Protein AF-A0A925CMM1-F1 (afdb_monomer_lite)

Sequence (215 aa):
MYRFVDHDDIRVCCLVRKIRRSYDHLTYVAVTLYKPVCHGCKHAESRFMENQDPIPDVFSGTWERDYKDHGVSSSRIRFLKQLVESGEWRGPQCYWCGTFLALTGGDPFYVDKGSLSEYIKTKVLKGRKPRPWMKKIIFNVYRGKCAACKVQLTERTATYDHIVPWQGVRETSLDNLQPLCRDCNQRKANKFPNEVEHAPLVFPLLPYSENLFVR

pLDDT: mean 84.7, std 12.85, range [32.66, 98.19]

Foldseek 3Di:
DFDQQDPVLLLVLLLLLVVCVVDALLEQEFAKAWAKAAPCRVCVPVPDDDPDDDDFQADLVCNLVSVVVLVDDPVRSVVVVVCLVVVVDQFFAHLPPRHHAHSHPGDGIHIDMDGSQVSSVPDWDLDQDDDPSLLVSQCVSLVQAARHPRDHHDSVQWDKAFSQHCVVVSTDGSSRIHTHGPVVCVVCPNDRGHYDYDRYQHPPSDDSVPSNDPD

Structure (mmCIF, N/CA/C/O backbone):
data_AF-A0A925CMM1-F1
#
_entry.id   AF-A0A925CMM1-F1
#
loop_
_atom_site.group_PDB
_atom_site.id
_atom_site.type_symbol
_atom_site.label_atom_id
_atom_site.label_alt_id
_atom_site.label_comp_id
_atom_site.label_asym_id
_atom_site.label_entity_id
_atom_site.label_seq_id
_atom_site.pdbx_PDB_ins_code
_atom_site.Cartn_x
_atom_site.Cartn_y
_atom_site.Cartn_z
_atom_site.occupancy
_atom_site.B_iso_or_equiv
_atom_site.auth_seq_id
_atom_site.auth_comp_id
_atom_site.auth_asym_id
_atom_site.auth_atom_id
_atom_site.pdbx_PDB_model_num
ATOM 1 N N . MET A 1 1 ? 18.977 2.185 15.172 1.00 32.66 1 MET A N 1
ATOM 2 C CA . MET A 1 1 ? 18.511 3.534 14.798 1.00 32.66 1 MET A CA 1
ATOM 3 C C . MET A 1 1 ? 17.092 3.408 14.250 1.00 32.66 1 MET A C 1
ATOM 5 O O . MET A 1 1 ? 16.885 2.574 13.378 1.00 32.66 1 MET A O 1
ATOM 9 N N . TYR A 1 2 ? 16.102 4.093 14.829 1.00 43.41 2 TYR A N 1
ATOM 10 C CA . TYR A 1 2 ? 14.732 4.120 14.293 1.00 43.41 2 TYR A CA 1
ATOM 11 C C . TYR A 1 2 ? 14.680 5.196 13.202 1.00 43.41 2 TYR A C 1
ATOM 13 O O . TYR A 1 2 ? 15.071 6.327 13.479 1.00 43.41 2 TYR A O 1
ATOM 21 N N 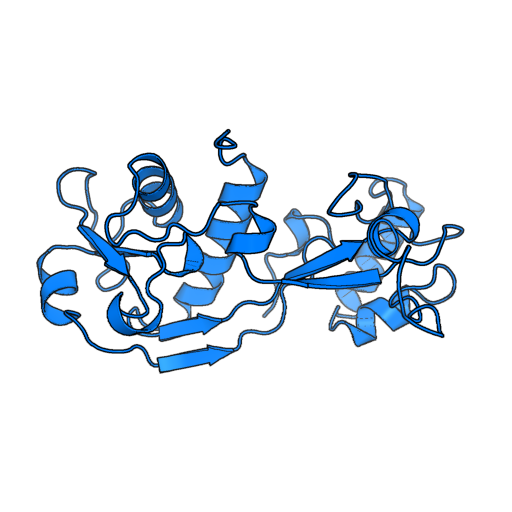. ARG A 1 3 ? 14.244 4.867 11.980 1.00 51.81 3 ARG A N 1
ATOM 22 C CA . ARG A 1 3 ? 13.963 5.883 10.955 1.00 51.81 3 ARG A CA 1
ATOM 23 C C . ARG A 1 3 ? 12.628 6.545 11.301 1.00 51.81 3 ARG A C 1
ATOM 25 O O . ARG A 1 3 ? 11.674 5.850 11.655 1.00 51.81 3 ARG A O 1
ATOM 32 N N . PHE A 1 4 ? 12.570 7.872 11.246 1.00 55.75 4 PHE A N 1
ATOM 33 C CA . PHE A 1 4 ? 11.293 8.577 11.277 1.00 55.75 4 PHE A CA 1
ATOM 34 C C . PHE A 1 4 ? 10.534 8.256 9.991 1.00 55.75 4 PHE A C 1
ATOM 36 O O . PHE A 1 4 ? 11.093 8.392 8.908 1.00 55.75 4 PHE A O 1
ATOM 43 N N . VAL A 1 5 ? 9.285 7.817 10.140 1.00 61.91 5 VAL A N 1
ATOM 44 C CA . VAL A 1 5 ? 8.352 7.609 9.028 1.00 61.91 5 VAL A CA 1
ATOM 45 C C . VAL A 1 5 ? 8.215 8.927 8.279 1.00 61.91 5 VAL A C 1
ATOM 47 O O . VAL A 1 5 ? 7.845 9.937 8.885 1.00 61.91 5 VAL A O 1
ATOM 50 N N . ASP A 1 6 ? 8.574 8.922 7.001 1.00 67.88 6 ASP A N 1
ATOM 51 C CA . ASP A 1 6 ? 8.556 10.120 6.171 1.00 67.88 6 ASP A CA 1
ATOM 52 C C . ASP A 1 6 ? 7.192 10.333 5.493 1.00 67.88 6 ASP A C 1
ATOM 54 O O . ASP A 1 6 ? 6.179 9.699 5.810 1.00 67.88 6 ASP A O 1
ATOM 58 N N . HIS A 1 7 ? 7.131 11.314 4.598 1.00 68.56 7 HIS A N 1
ATOM 59 C CA . HIS A 1 7 ? 5.893 11.666 3.923 1.00 68.56 7 HIS A CA 1
ATOM 60 C C . HIS A 1 7 ? 5.383 10.555 2.992 1.00 68.56 7 HIS A C 1
ATOM 62 O O . HIS A 1 7 ? 4.168 10.362 2.893 1.00 68.56 7 HIS A O 1
ATOM 68 N N . ASP A 1 8 ? 6.279 9.809 2.343 1.00 67.62 8 ASP A N 1
ATOM 69 C CA . ASP A 1 8 ? 5.914 8.724 1.433 1.00 67.62 8 ASP A CA 1
ATOM 70 C C . ASP A 1 8 ? 5.448 7.490 2.209 1.00 67.62 8 ASP A C 1
ATOM 72 O O . ASP A 1 8 ? 4.464 6.852 1.835 1.00 67.62 8 ASP A O 1
ATOM 76 N N . ASP A 1 9 ? 6.028 7.238 3.376 1.00 73.56 9 ASP A N 1
ATOM 77 C CA . ASP A 1 9 ? 5.580 6.193 4.293 1.00 73.56 9 ASP A CA 1
ATOM 78 C C . ASP A 1 9 ? 4.119 6.388 4.767 1.00 73.56 9 ASP A C 1
ATOM 80 O O . ASP A 1 9 ? 3.303 5.454 4.761 1.00 73.56 9 ASP A O 1
ATOM 84 N N . ILE A 1 10 ? 3.743 7.619 5.149 1.00 76.75 10 ILE A N 1
ATOM 85 C CA . ILE A 1 10 ? 2.359 7.971 5.544 1.00 76.75 10 ILE A CA 1
ATOM 86 C C . ILE A 1 10 ? 1.395 7.755 4.378 1.00 76.75 10 ILE A C 1
ATOM 88 O O . ILE A 1 10 ? 0.265 7.282 4.543 1.00 76.75 10 ILE A O 1
ATOM 92 N N . ARG A 1 11 ? 1.854 8.121 3.190 1.00 77.25 11 ARG A N 1
ATOM 93 C CA . ARG A 1 11 ? 1.162 8.011 1.917 1.00 77.25 11 ARG A CA 1
ATOM 94 C C . ARG A 1 11 ? 0.843 6.548 1.575 1.00 77.25 11 ARG A C 1
ATOM 96 O O . ARG A 1 11 ? -0.329 6.225 1.360 1.00 77.25 11 ARG A O 1
ATOM 103 N N . VAL A 1 12 ? 1.808 5.629 1.670 1.00 75.38 12 VAL A N 1
ATOM 104 C CA . VAL A 1 12 ? 1.528 4.192 1.472 1.00 75.38 12 VAL A CA 1
ATOM 105 C C . VAL A 1 12 ? 0.576 3.649 2.546 1.00 75.38 12 VAL A C 1
ATOM 107 O O . VAL A 1 12 ? -0.367 2.921 2.225 1.00 75.38 12 VAL A O 1
ATOM 110 N N . CYS A 1 13 ? 0.715 4.069 3.808 1.00 80.88 13 CYS A N 1
ATOM 111 C CA . CYS A 1 13 ? -0.255 3.702 4.849 1.00 80.88 13 CYS A CA 1
ATOM 112 C C . CYS A 1 13 ? -1.684 4.174 4.509 1.00 80.88 13 CYS A C 1
ATOM 114 O O . CYS A 1 13 ? -2.658 3.450 4.736 1.00 80.88 13 CYS A O 1
ATOM 116 N N . CYS A 1 14 ? -1.829 5.375 3.938 1.00 83.94 14 CYS A N 1
ATOM 117 C CA . CYS A 1 14 ? -3.113 5.891 3.460 1.00 83.94 14 CYS A CA 1
ATOM 118 C C . CYS A 1 14 ? -3.688 5.057 2.306 1.00 83.94 14 CYS A C 1
ATOM 120 O O . CYS A 1 14 ? -4.903 4.852 2.256 1.00 83.94 14 CYS A O 1
ATOM 122 N N . LEU A 1 15 ? -2.841 4.559 1.404 1.00 80.50 15 LEU A N 1
ATOM 123 C CA . LEU A 1 15 ? -3.255 3.699 0.297 1.00 80.50 15 LEU A CA 1
ATOM 124 C C . LEU A 1 15 ? -3.794 2.355 0.804 1.00 80.50 15 LEU A C 1
ATOM 126 O O . LEU A 1 15 ? -4.920 1.982 0.473 1.00 80.50 15 LEU A O 1
ATOM 130 N N . VAL A 1 16 ? -3.069 1.691 1.707 1.00 80.62 16 VAL A N 1
ATOM 131 C CA . VAL A 1 16 ? -3.528 0.439 2.341 1.00 80.62 16 VAL A CA 1
ATOM 132 C C . VAL A 1 16 ? -4.824 0.658 3.124 1.00 80.62 16 VAL A C 1
ATOM 134 O O . VAL A 1 16 ? -5.760 -0.139 3.048 1.00 80.62 16 VAL A O 1
ATOM 137 N N . ARG A 1 17 ? -4.950 1.794 3.817 1.00 83.69 17 ARG A N 1
ATOM 138 C CA . ARG A 1 17 ? -6.203 2.202 4.465 1.00 83.69 17 ARG A CA 1
ATOM 139 C C . ARG A 1 17 ? -7.349 2.360 3.466 1.00 83.69 17 ARG A C 1
ATOM 141 O O . ARG A 1 17 ? -8.470 2.000 3.815 1.00 83.69 17 ARG A O 1
ATOM 148 N N . LYS A 1 18 ? -7.108 2.931 2.281 1.00 86.12 18 LYS A N 1
ATOM 149 C CA . LYS A 1 18 ? -8.124 3.111 1.231 1.00 86.12 18 LYS A CA 1
ATOM 150 C C . LYS A 1 18 ? -8.612 1.758 0.720 1.00 86.12 18 LYS A C 1
ATOM 152 O O . LYS A 1 18 ? -9.821 1.560 0.706 1.00 86.12 18 LYS A O 1
ATOM 157 N N . ILE A 1 19 ? -7.696 0.835 0.421 1.00 85.38 19 ILE A N 1
ATOM 158 C CA . ILE A 1 19 ? -8.010 -0.550 0.033 1.00 85.38 19 ILE A CA 1
ATOM 159 C C . ILE A 1 19 ? -8.916 -1.208 1.080 1.00 85.38 19 ILE A C 1
ATOM 161 O O . ILE A 1 19 ? -9.989 -1.719 0.772 1.00 85.38 19 ILE A O 1
ATOM 165 N N . ARG A 1 20 ? -8.539 -1.104 2.356 1.00 85.50 20 ARG A N 1
ATOM 166 C CA . ARG A 1 20 ? -9.292 -1.703 3.467 1.00 85.50 20 ARG A CA 1
ATOM 167 C C . ARG A 1 20 ? -10.677 -1.115 3.696 1.00 85.50 20 ARG A C 1
ATOM 169 O O . ARG A 1 20 ? -11.466 -1.731 4.395 1.00 85.50 20 ARG A O 1
ATOM 176 N N . ARG A 1 21 ? -11.001 0.073 3.170 1.00 85.56 21 ARG A N 1
ATOM 177 C CA . ARG A 1 21 ? -12.352 0.647 3.337 1.00 85.56 21 ARG A CA 1
ATOM 178 C C . ARG A 1 21 ? -13.426 -0.155 2.615 1.00 85.56 21 ARG A C 1
ATOM 180 O O . ARG A 1 21 ? -14.580 -0.036 3.008 1.00 85.56 21 ARG A O 1
ATOM 187 N N . SER A 1 22 ? -13.042 -0.931 1.606 1.00 87.12 22 SER A N 1
ATOM 188 C CA . SER A 1 22 ? -13.936 -1.837 0.887 1.00 87.12 22 SER A CA 1
ATOM 189 C C . SER A 1 22 ? -14.254 -3.112 1.676 1.00 87.12 22 SER A C 1
ATOM 191 O O . SER A 1 22 ? -15.121 -3.870 1.263 1.00 87.12 22 SER A O 1
ATOM 193 N N . TYR A 1 23 ? -13.576 -3.334 2.807 1.00 89.69 23 TYR A N 1
ATOM 194 C CA . TYR A 1 23 ? -13.717 -4.513 3.654 1.00 89.69 23 TYR A CA 1
ATOM 195 C C . TYR A 1 23 ? -14.139 -4.128 5.075 1.00 89.69 23 TYR A C 1
ATOM 197 O O . TYR A 1 23 ? -14.056 -2.965 5.496 1.00 89.69 23 TYR A O 1
ATOM 205 N N . ASP A 1 24 ? -14.598 -5.116 5.840 1.00 89.50 24 ASP A N 1
ATOM 206 C CA . ASP A 1 24 ? -14.879 -4.917 7.255 1.00 89.50 24 ASP A CA 1
ATOM 207 C C . ASP A 1 24 ? -13.587 -4.829 8.101 1.00 89.50 24 ASP A C 1
ATOM 209 O O . ASP A 1 24 ? -12.469 -5.090 7.660 1.00 89.50 24 ASP A O 1
ATOM 213 N N . HIS A 1 25 ? -13.737 -4.416 9.359 1.00 87.50 25 HIS A N 1
ATOM 214 C CA . HIS A 1 25 ? -12.632 -4.258 10.316 1.00 87.50 25 HIS A CA 1
ATOM 215 C C . HIS A 1 25 ? -12.048 -5.582 10.853 1.00 87.50 25 HIS A C 1
ATOM 217 O O . HIS A 1 25 ? -11.051 -5.558 11.581 1.00 87.50 25 HIS A O 1
ATOM 223 N N . LEU A 1 26 ? -12.687 -6.711 10.539 1.00 90.88 26 LEU A N 1
ATOM 224 C CA . LEU A 1 26 ? -12.246 -8.076 10.824 1.00 90.88 26 LEU A CA 1
ATOM 225 C C . LEU A 1 26 ? -11.744 -8.760 9.546 1.00 90.88 26 LEU A C 1
ATOM 227 O O . LEU A 1 26 ? -11.738 -9.982 9.460 1.00 90.88 26 LEU A O 1
ATOM 231 N N . THR A 1 27 ? -11.296 -7.978 8.567 1.00 90.25 27 THR A N 1
ATOM 232 C CA . THR A 1 27 ? -10.652 -8.484 7.364 1.00 90.25 27 THR A CA 1
ATOM 233 C C . THR A 1 27 ? -9.204 -8.013 7.338 1.00 90.25 27 THR A C 1
ATOM 235 O O . THR A 1 27 ? -8.918 -6.810 7.366 1.00 90.25 27 THR A O 1
ATOM 238 N N . TYR A 1 28 ? -8.274 -8.962 7.296 1.00 89.38 28 TYR A N 1
ATOM 239 C CA . TYR A 1 28 ? -6.880 -8.686 7.003 1.00 89.38 28 TYR A CA 1
ATOM 240 C C . TYR A 1 28 ? -6.698 -8.721 5.491 1.00 89.38 28 TYR A C 1
ATOM 242 O O . TYR A 1 28 ? -6.907 -9.743 4.846 1.00 89.38 28 TYR A O 1
ATOM 250 N N . VAL A 1 29 ? -6.340 -7.570 4.928 1.00 88.75 29 VAL A N 1
ATOM 251 C CA . VAL A 1 29 ? -6.031 -7.466 3.505 1.00 88.75 29 VAL A CA 1
ATOM 252 C C . VAL A 1 29 ? -4.523 -7.553 3.340 1.00 88.75 29 VAL A C 1
ATOM 254 O O . VAL A 1 29 ? -3.817 -6.611 3.730 1.00 88.75 29 VAL A O 1
ATOM 257 N N . ALA A 1 30 ? -4.055 -8.671 2.789 1.00 86.06 30 ALA A N 1
ATOM 258 C CA . ALA A 1 30 ? -2.667 -8.879 2.411 1.00 86.06 30 ALA A CA 1
ATOM 259 C C . ALA A 1 30 ? -2.369 -8.053 1.153 1.00 86.06 30 ALA A C 1
ATOM 261 O O . ALA A 1 30 ? -3.044 -8.181 0.131 1.00 86.06 30 ALA A O 1
ATOM 262 N N . VAL A 1 31 ? -1.389 -7.151 1.245 1.00 84.56 31 VAL A N 1
ATOM 263 C CA . VAL A 1 31 ? -1.007 -6.254 0.149 1.00 84.56 31 VAL A CA 1
ATOM 264 C C . VAL A 1 31 ? 0.465 -6.466 -0.169 1.00 84.56 31 VAL A C 1
ATOM 266 O O . VAL A 1 31 ? 1.329 -6.189 0.665 1.00 84.56 31 VAL A O 1
ATOM 269 N N . THR A 1 32 ? 0.741 -6.913 -1.389 1.00 85.75 32 THR A N 1
ATOM 270 C CA . THR A 1 32 ? 2.098 -7.032 -1.929 1.00 85.75 32 THR A CA 1
ATOM 271 C C . THR A 1 32 ? 2.497 -5.744 -2.646 1.00 85.75 32 THR A C 1
ATOM 273 O O . THR A 1 32 ? 1.698 -5.167 -3.380 1.00 85.75 32 THR A O 1
ATOM 276 N N . LEU A 1 33 ? 3.735 -5.298 -2.449 1.00 85.06 33 LEU A N 1
ATOM 277 C CA . LEU A 1 33 ? 4.354 -4.166 -3.140 1.00 85.06 33 LEU A CA 1
ATOM 278 C C . LEU A 1 33 ? 5.428 -4.659 -4.108 1.00 85.06 33 LEU A C 1
ATOM 280 O O . LEU A 1 33 ? 6.179 -5.581 -3.781 1.00 85.06 33 LEU A O 1
ATOM 284 N N . TYR A 1 34 ? 5.506 -4.027 -5.277 1.00 88.50 34 TYR A N 1
ATOM 285 C CA . TYR A 1 34 ? 6.506 -4.306 -6.308 1.00 88.50 34 TYR A CA 1
ATOM 286 C C . TYR A 1 34 ? 7.650 -3.301 -6.215 1.00 88.50 34 TYR A C 1
ATOM 288 O O . TYR A 1 34 ? 7.506 -2.151 -6.618 1.00 88.50 34 TYR A O 1
ATOM 296 N N . LYS A 1 35 ? 8.781 -3.748 -5.664 1.00 88.69 35 LYS A N 1
ATOM 297 C CA . LYS A 1 35 ? 9.994 -2.975 -5.383 1.00 88.69 35 LYS A CA 1
ATOM 298 C C . LYS A 1 35 ? 10.960 -3.067 -6.579 1.00 88.69 35 LYS A C 1
ATOM 300 O O . LYS A 1 35 ? 11.553 -4.123 -6.777 1.00 88.69 35 LYS A O 1
ATOM 305 N N . PRO A 1 36 ? 11.171 -1.988 -7.345 1.00 91.81 36 PRO A N 1
ATOM 306 C CA . PRO A 1 36 ? 12.206 -1.938 -8.365 1.00 91.81 36 PRO A CA 1
ATOM 307 C C . PRO A 1 36 ? 13.593 -2.040 -7.726 1.00 91.81 36 PRO A C 1
ATOM 309 O O . PRO A 1 36 ? 13.891 -1.328 -6.766 1.00 91.81 36 PRO A O 1
ATOM 312 N N . VAL A 1 37 ? 14.459 -2.891 -8.263 1.00 91.94 37 VAL A N 1
ATOM 313 C CA . VAL A 1 37 ? 15.816 -3.125 -7.763 1.00 91.94 37 VAL A CA 1
ATOM 314 C C . VAL A 1 37 ? 16.791 -3.129 -8.936 1.00 91.94 37 VAL A C 1
ATOM 316 O O . VAL A 1 37 ? 16.619 -3.875 -9.894 1.00 91.94 37 VAL A O 1
ATOM 319 N N . CYS A 1 38 ? 17.827 -2.288 -8.872 1.00 93.12 38 CYS A N 1
ATOM 320 C CA . CYS A 1 38 ? 18.871 -2.273 -9.896 1.00 93.12 38 CYS A CA 1
ATOM 321 C C . CYS A 1 38 ? 19.703 -3.558 -9.859 1.00 93.12 38 CYS A C 1
ATOM 323 O O . CYS A 1 38 ? 19.815 -4.210 -8.818 1.00 93.12 38 CYS A O 1
ATOM 325 N N . HIS A 1 39 ? 20.372 -3.854 -10.972 1.00 90.94 39 HIS A N 1
ATOM 326 C CA . HIS A 1 39 ? 21.285 -4.986 -11.078 1.00 90.94 39 HIS A CA 1
ATOM 327 C C . HIS A 1 39 ? 22.310 -5.044 -9.938 1.00 90.94 39 HIS A C 1
ATOM 329 O O . HIS A 1 39 ? 22.425 -6.060 -9.258 1.00 90.94 39 HIS A O 1
ATOM 335 N N . GLY A 1 40 ? 22.997 -3.933 -9.658 1.00 90.19 40 GLY A N 1
ATOM 336 C CA . GLY A 1 40 ? 24.006 -3.887 -8.597 1.00 90.19 40 GLY A CA 1
ATOM 337 C C . GLY A 1 40 ? 23.458 -4.217 -7.204 1.00 90.19 40 GLY A C 1
ATOM 338 O O . GLY A 1 40 ? 24.116 -4.919 -6.446 1.00 90.19 40 GLY A O 1
ATOM 339 N N . CYS A 1 41 ? 22.250 -3.757 -6.861 1.00 90.38 41 CYS A N 1
ATOM 340 C CA . CYS A 1 41 ? 21.641 -4.052 -5.561 1.00 90.38 41 CYS A CA 1
ATOM 341 C C . CYS A 1 41 ? 21.069 -5.464 -5.480 1.00 90.38 41 CYS A C 1
ATOM 343 O O . CYS A 1 41 ? 21.144 -6.063 -4.412 1.00 90.38 41 CYS A O 1
ATOM 345 N N . LYS A 1 42 ? 20.523 -5.998 -6.579 1.00 88.62 42 LYS A N 1
ATOM 346 C CA . LYS A 1 42 ? 20.040 -7.385 -6.630 1.00 88.62 42 LYS A CA 1
ATOM 347 C C . LYS A 1 42 ? 21.168 -8.372 -6.322 1.00 88.62 42 LYS A C 1
ATOM 349 O O . LYS A 1 42 ? 20.944 -9.373 -5.653 1.00 88.62 42 LYS A O 1
ATOM 354 N N . HIS A 1 43 ? 22.376 -8.026 -6.763 1.00 83.94 43 HIS A N 1
ATOM 355 C CA . HIS A 1 43 ? 23.570 -8.864 -6.704 1.00 83.94 43 HIS A CA 1
ATOM 356 C C . HIS A 1 43 ? 24.593 -8.455 -5.639 1.00 83.94 43 HIS A C 1
ATOM 358 O O . HIS A 1 43 ? 25.707 -8.970 -5.595 1.00 83.94 43 HIS A O 1
ATOM 364 N N . ALA A 1 44 ? 24.246 -7.525 -4.748 1.00 78.25 44 ALA A N 1
ATOM 365 C CA . ALA A 1 44 ? 25.172 -7.075 -3.709 1.00 78.25 44 ALA A CA 1
ATOM 366 C C . ALA A 1 44 ? 25.530 -8.192 -2.702 1.00 78.25 44 ALA A C 1
ATOM 368 O O . ALA A 1 44 ? 26.599 -8.143 -2.092 1.00 78.25 44 ALA A O 1
ATOM 369 N N . GLU A 1 45 ? 24.663 -9.203 -2.549 1.00 55.97 45 GLU A N 1
ATOM 370 C CA . GLU A 1 45 ? 24.849 -10.346 -1.639 1.00 55.97 45 GLU A CA 1
ATOM 371 C C . GLU A 1 45 ? 25.279 -11.646 -2.354 1.00 55.97 45 GLU A C 1
ATOM 373 O O . GLU A 1 45 ? 25.747 -12.574 -1.696 1.00 55.97 45 GLU A O 1
ATOM 378 N N . SER A 1 46 ? 25.223 -11.715 -3.693 1.00 54.22 46 SER A N 1
ATOM 379 C CA . SER A 1 46 ? 25.453 -12.938 -4.489 1.00 54.22 46 SER A CA 1
ATOM 380 C C . SER A 1 46 ? 26.931 -13.317 -4.684 1.00 54.22 46 SER A C 1
ATOM 382 O O . SER A 1 46 ? 27.289 -14.034 -5.615 1.00 54.22 46 SER A O 1
ATOM 384 N N . ARG A 1 47 ? 27.821 -12.945 -3.751 1.00 50.06 47 ARG A N 1
ATOM 385 C CA . ARG A 1 47 ? 29.201 -13.477 -3.735 1.00 50.06 47 ARG A CA 1
ATOM 386 C C . ARG A 1 47 ? 29.274 -14.983 -3.465 1.00 50.06 47 ARG A C 1
ATOM 388 O O . ARG A 1 47 ? 30.351 -15.556 -3.604 1.00 50.06 47 ARG A O 1
ATOM 395 N N . PHE A 1 48 ? 28.172 -15.628 -3.085 1.00 51.53 48 PHE A N 1
ATOM 396 C CA . PHE A 1 48 ? 28.161 -17.046 -2.758 1.00 51.53 48 PHE A CA 1
ATOM 397 C C . PHE A 1 48 ? 26.871 -17.716 -3.250 1.00 51.53 48 PHE A C 1
ATOM 399 O O . PHE A 1 48 ? 25.809 -17.505 -2.681 1.00 51.53 48 PHE A O 1
ATOM 406 N N . MET A 1 49 ? 27.026 -18.594 -4.247 1.00 52.91 49 MET A N 1
ATOM 407 C CA . MET A 1 49 ? 26.131 -19.714 -4.574 1.00 52.91 49 MET A CA 1
ATOM 408 C C . MET A 1 49 ? 24.821 -19.409 -5.319 1.00 52.91 49 MET A C 1
ATOM 410 O O . MET A 1 49 ? 23.754 -19.557 -4.748 1.00 52.91 49 MET A O 1
ATOM 414 N N . GLU A 1 50 ? 24.882 -19.146 -6.627 1.00 55.53 50 GLU A N 1
ATOM 415 C CA . GLU A 1 50 ? 23.845 -19.586 -7.578 1.00 55.53 50 GLU A CA 1
ATOM 416 C C . GLU A 1 50 ? 24.452 -19.622 -8.996 1.00 55.53 50 GLU A C 1
ATOM 418 O O . GLU A 1 50 ? 25.142 -18.696 -9.407 1.00 55.53 50 GLU A O 1
ATOM 423 N N . ASN A 1 51 ? 24.283 -20.729 -9.728 1.00 59.50 51 ASN A N 1
ATOM 424 C CA . ASN A 1 51 ? 24.975 -20.982 -11.008 1.00 59.50 51 ASN A CA 1
ATOM 425 C C . ASN A 1 51 ? 24.364 -20.238 -12.216 1.00 59.50 51 ASN A C 1
ATOM 427 O O . ASN A 1 51 ? 24.789 -20.479 -13.347 1.00 59.50 51 ASN A O 1
ATOM 431 N N . GLN A 1 52 ? 23.358 -19.382 -12.009 1.00 64.62 52 GLN A N 1
ATOM 432 C CA . GLN A 1 52 ? 22.712 -18.588 -13.057 1.00 64.62 52 GLN A CA 1
ATOM 433 C C . GLN A 1 52 ? 22.240 -17.255 -12.480 1.00 64.62 52 GLN A C 1
ATOM 435 O O . GLN A 1 52 ? 21.573 -17.233 -11.446 1.00 64.62 52 GLN A O 1
ATOM 440 N N . ASP A 1 53 ? 22.554 -16.159 -13.169 1.00 68.75 53 ASP A N 1
ATOM 441 C CA . ASP A 1 53 ? 22.001 -14.854 -12.828 1.00 68.75 53 ASP A CA 1
ATOM 442 C C . ASP A 1 53 ? 20.479 -14.865 -13.066 1.00 68.75 53 ASP A C 1
ATOM 444 O O . ASP A 1 53 ? 20.033 -15.318 -14.128 1.00 68.75 53 ASP A O 1
ATOM 448 N N . PRO A 1 54 ? 19.658 -14.378 -12.114 1.00 81.44 54 PRO A N 1
ATOM 449 C CA . PRO A 1 54 ? 18.231 -14.232 -12.336 1.00 81.44 54 PRO A CA 1
ATOM 450 C C . PRO A 1 54 ? 17.985 -13.330 -13.547 1.00 81.44 54 PRO A C 1
ATOM 452 O O . PRO A 1 54 ? 18.665 -12.325 -13.751 1.00 81.44 54 PRO A O 1
ATOM 455 N N . ILE A 1 55 ? 16.984 -13.685 -14.348 1.00 87.56 55 ILE A N 1
ATOM 456 C CA . ILE A 1 55 ? 16.570 -12.878 -15.494 1.00 87.56 55 ILE A CA 1
ATOM 457 C C . ILE A 1 55 ? 15.892 -11.606 -14.957 1.00 87.56 55 ILE A C 1
ATOM 459 O O . ILE A 1 55 ? 15.020 -11.722 -14.092 1.00 87.56 55 ILE A O 1
ATOM 463 N N . PRO A 1 56 ? 16.269 -10.405 -15.431 1.00 92.25 56 PRO A N 1
ATOM 464 C CA . PRO A 1 56 ? 15.574 -9.177 -15.069 1.00 92.25 56 PRO A CA 1
ATOM 465 C C . PRO A 1 56 ? 14.086 -9.218 -15.420 1.00 92.25 56 PRO A C 1
ATOM 467 O O . PRO A 1 56 ? 13.688 -9.795 -16.428 1.00 92.25 56 PRO A O 1
ATOM 470 N N . ASP A 1 57 ? 13.273 -8.557 -14.604 1.00 92.94 57 ASP A N 1
ATOM 471 C CA . ASP A 1 57 ? 11.824 -8.499 -14.796 1.00 92.94 57 ASP A CA 1
ATOM 472 C C . ASP A 1 57 ? 11.412 -7.429 -15.817 1.00 92.94 57 ASP A C 1
ATOM 474 O O . ASP A 1 57 ? 10.385 -7.563 -16.475 1.00 92.94 57 ASP A O 1
ATOM 478 N N . VAL A 1 58 ? 12.201 -6.356 -15.947 1.00 93.88 58 VAL A N 1
ATOM 479 C CA . VAL A 1 58 ? 11.914 -5.241 -16.858 1.00 93.88 58 VAL A CA 1
ATOM 480 C C . VAL A 1 58 ? 13.135 -4.923 -17.708 1.00 93.88 58 VAL A C 1
ATOM 482 O O . VAL A 1 58 ? 14.205 -4.597 -17.186 1.00 93.88 58 VAL A O 1
ATOM 485 N N . PHE A 1 59 ? 12.947 -4.937 -19.027 1.00 94.00 59 PHE A N 1
ATOM 486 C CA . PHE A 1 59 ? 13.958 -4.566 -20.010 1.00 94.00 59 PHE A CA 1
ATOM 487 C C . PHE A 1 59 ? 13.596 -3.251 -20.686 1.00 94.00 59 PHE A C 1
ATOM 489 O O . PHE A 1 59 ? 12.454 -3.016 -21.073 1.00 94.00 59 PHE A O 1
ATOM 496 N N . SER A 1 60 ? 14.589 -2.396 -20.920 1.00 88.06 60 SER A N 1
ATOM 497 C CA . SER A 1 60 ? 14.340 -1.068 -21.489 1.00 88.06 60 SER A CA 1
ATOM 498 C C . SER A 1 60 ? 13.755 -1.088 -22.912 1.00 88.06 60 SER A C 1
ATOM 500 O O . SER A 1 60 ? 13.061 -0.159 -23.318 1.00 88.06 60 SER A O 1
ATOM 502 N N . GLY A 1 61 ? 13.981 -2.163 -23.674 1.00 88.06 61 GLY A N 1
ATOM 503 C CA . GLY A 1 61 ? 13.385 -2.356 -25.002 1.00 88.06 61 GLY A CA 1
ATOM 504 C C . GLY A 1 61 ? 11.940 -2.869 -24.989 1.00 88.06 61 GLY A C 1
ATOM 505 O O . GLY A 1 61 ? 11.245 -2.740 -25.996 1.00 88.06 61 GLY A O 1
ATOM 506 N N . THR A 1 62 ? 11.473 -3.447 -23.878 1.00 93.75 62 THR A N 1
ATOM 507 C CA . THR A 1 62 ? 10.155 -4.102 -23.773 1.00 93.75 62 THR A CA 1
ATOM 508 C C . THR A 1 62 ? 9.351 -3.669 -22.552 1.00 93.75 62 THR A C 1
ATOM 510 O O . THR A 1 62 ? 8.304 -4.254 -22.285 1.00 93.75 62 THR A O 1
ATOM 513 N N . TRP A 1 63 ? 9.763 -2.605 -21.858 1.00 93.31 63 TRP A N 1
ATOM 514 C CA . TRP A 1 63 ? 9.203 -2.217 -20.561 1.00 93.31 63 TRP A CA 1
ATOM 515 C C . TRP A 1 63 ? 7.679 -2.037 -20.568 1.00 93.31 63 TRP A C 1
ATOM 517 O O . TRP A 1 63 ? 7.029 -2.323 -19.569 1.00 93.31 63 TRP A O 1
ATOM 527 N N . GLU A 1 64 ? 7.085 -1.594 -21.685 1.00 93.81 64 GLU A N 1
ATOM 528 C CA . GLU A 1 64 ? 5.628 -1.470 -21.826 1.00 93.81 64 GLU A CA 1
ATOM 529 C C . GLU A 1 64 ? 4.930 -2.833 -21.673 1.00 93.81 64 GLU A C 1
ATOM 531 O O . GLU A 1 64 ? 3.899 -2.943 -21.005 1.00 93.81 64 GLU A O 1
ATOM 536 N N . ARG A 1 65 ? 5.500 -3.881 -22.281 1.00 94.56 65 ARG A N 1
ATOM 537 C CA . ARG A 1 65 ? 5.024 -5.262 -22.155 1.00 94.56 65 ARG A CA 1
ATOM 538 C C . ARG A 1 65 ? 5.278 -5.780 -20.745 1.00 94.56 65 ARG A C 1
ATOM 540 O O . ARG A 1 65 ? 4.347 -6.278 -20.123 1.00 94.56 65 ARG A O 1
ATOM 547 N N . ASP A 1 66 ? 6.483 -5.581 -20.228 1.00 94.19 66 ASP A N 1
ATOM 548 C CA . ASP A 1 66 ? 6.883 -6.079 -18.910 1.00 94.19 66 ASP A CA 1
ATOM 549 C C . ASP A 1 66 ? 5.995 -5.470 -17.802 1.00 94.19 66 ASP A C 1
ATOM 551 O O . ASP A 1 66 ? 5.487 -6.159 -16.918 1.00 94.19 66 ASP A O 1
ATOM 555 N N . TYR A 1 67 ? 5.673 -4.174 -17.900 1.00 92.06 67 TYR A N 1
ATOM 556 C CA . TYR A 1 67 ? 4.735 -3.499 -16.996 1.00 92.06 67 TYR A CA 1
ATOM 557 C C . TYR A 1 67 ? 3.313 -4.056 -17.104 1.00 92.06 67 TYR A C 1
ATOM 559 O O . TYR A 1 67 ? 2.606 -4.154 -16.096 1.00 92.06 67 TYR A O 1
ATOM 567 N N . LYS A 1 68 ? 2.874 -4.422 -18.310 1.00 91.75 68 LYS A N 1
ATOM 568 C CA . LYS A 1 68 ? 1.571 -5.062 -18.512 1.00 91.75 68 LYS A CA 1
ATOM 569 C C . LYS A 1 68 ? 1.524 -6.435 -17.842 1.00 91.75 68 LYS A C 1
ATOM 571 O O . LYS A 1 68 ? 0.523 -6.743 -17.196 1.00 91.75 68 LYS A O 1
ATOM 576 N N . ASP A 1 69 ? 2.606 -7.203 -17.930 1.00 91.06 69 ASP A N 1
ATOM 577 C CA . ASP A 1 69 ? 2.745 -8.512 -17.281 1.00 91.06 69 ASP A CA 1
ATOM 578 C C . ASP A 1 69 ? 2.764 -8.376 -15.741 1.00 91.06 69 ASP A C 1
ATOM 580 O O . ASP A 1 69 ? 2.253 -9.235 -15.021 1.00 91.06 69 ASP A O 1
ATOM 584 N N . HIS A 1 70 ? 3.204 -7.224 -15.222 1.00 87.69 70 HIS A N 1
ATOM 585 C CA . HIS A 1 70 ? 3.056 -6.827 -13.815 1.00 87.69 70 HIS A CA 1
ATOM 586 C C . HIS A 1 70 ? 1.687 -6.216 -13.446 1.00 87.69 70 HIS A C 1
ATOM 588 O O . HIS A 1 70 ? 1.511 -5.724 -12.327 1.00 87.69 70 HIS A O 1
ATOM 594 N N . GLY A 1 71 ? 0.699 -6.251 -14.344 1.00 87.19 71 GLY A N 1
ATOM 595 C CA . GLY A 1 71 ? -0.672 -5.809 -14.071 1.00 87.19 71 GLY A CA 1
ATOM 596 C C . GLY A 1 71 ? -0.911 -4.304 -14.228 1.00 87.19 71 GLY A C 1
ATOM 597 O O . GLY A 1 71 ? -1.927 -3.785 -13.758 1.00 87.19 71 GLY A O 1
ATOM 598 N N . VAL A 1 72 ? -0.009 -3.567 -14.882 1.00 86.38 72 VAL A N 1
ATOM 599 C CA . VAL A 1 72 ? -0.239 -2.154 -15.215 1.00 86.38 72 VAL A CA 1
ATOM 600 C C . VAL A 1 72 ? -1.166 -2.054 -16.429 1.00 86.38 72 VAL A C 1
ATOM 602 O O . VAL A 1 72 ? -0.921 -2.644 -17.479 1.00 86.38 72 VAL A O 1
ATOM 605 N N . SER A 1 73 ? -2.245 -1.276 -16.309 1.00 88.12 73 SER A N 1
ATOM 606 C CA . SER A 1 73 ? -3.206 -1.102 -17.401 1.00 88.12 73 SER A CA 1
ATOM 607 C C . SER A 1 73 ? -2.597 -0.373 -18.605 1.00 88.12 73 SER A C 1
ATOM 609 O O . SER A 1 73 ? -1.751 0.511 -18.465 1.00 88.12 73 SER A O 1
ATOM 611 N N . SER A 1 74 ? -3.101 -0.666 -19.807 1.00 90.31 74 SER A N 1
ATOM 612 C CA . SER A 1 74 ? -2.642 -0.011 -21.041 1.00 90.31 74 SER A CA 1
ATOM 613 C C . SER A 1 74 ? -2.874 1.501 -21.054 1.00 90.31 74 SER A C 1
ATOM 615 O O . SER A 1 74 ? -2.104 2.226 -21.675 1.00 90.31 74 SER A O 1
ATOM 617 N N . SER A 1 75 ? -3.917 2.000 -20.382 1.00 88.50 75 SER A N 1
ATOM 618 C CA . SER A 1 75 ? -4.123 3.444 -20.220 1.00 88.50 75 SER A CA 1
ATOM 619 C C . SER A 1 75 ? -3.015 4.073 -19.378 1.00 88.50 75 SER A C 1
ATOM 621 O O . SER A 1 75 ? -2.504 5.130 -19.740 1.00 88.50 75 SER A O 1
ATOM 623 N N . ARG A 1 76 ? -2.599 3.396 -18.301 1.00 86.44 76 ARG A N 1
ATOM 624 C CA . ARG A 1 76 ? -1.540 3.877 -17.414 1.00 86.44 76 ARG A CA 1
ATOM 625 C C . ARG A 1 76 ? -0.170 3.785 -18.082 1.00 86.44 76 ARG A C 1
ATOM 627 O O . ARG A 1 76 ? 0.566 4.755 -18.019 1.00 86.44 76 ARG A O 1
ATOM 634 N N . ILE A 1 77 ? 0.128 2.710 -18.815 1.00 90.62 77 ILE A N 1
ATOM 635 C CA . ILE A 1 77 ? 1.353 2.607 -19.637 1.00 90.62 77 ILE A CA 1
ATOM 636 C C . ILE A 1 77 ? 1.449 3.776 -20.627 1.00 90.62 77 ILE A C 1
ATOM 638 O O . ILE A 1 77 ? 2.487 4.425 -20.715 1.00 90.62 77 ILE A O 1
ATOM 642 N N . ARG A 1 78 ? 0.349 4.103 -21.319 1.00 91.31 78 ARG A N 1
ATOM 643 C CA . ARG A 1 78 ? 0.308 5.218 -22.279 1.00 91.31 78 ARG A CA 1
ATOM 644 C C . ARG A 1 78 ? 0.593 6.568 -21.620 1.00 91.31 78 ARG A C 1
ATOM 646 O O . ARG A 1 78 ? 1.300 7.386 -22.191 1.00 91.31 78 ARG A O 1
ATOM 653 N N . PHE A 1 79 ? 0.058 6.780 -20.420 1.00 87.88 79 PHE A N 1
ATOM 654 C CA . PHE A 1 79 ? 0.331 7.976 -19.628 1.00 87.88 79 PHE A CA 1
ATOM 655 C C . PHE A 1 79 ? 1.799 8.049 -19.182 1.00 87.88 79 PHE A C 1
ATOM 657 O O . PHE A 1 79 ? 2.440 9.078 -19.354 1.00 87.88 79 PHE A O 1
ATOM 664 N N . LEU A 1 80 ? 2.371 6.949 -18.680 1.00 88.19 80 LEU A N 1
ATOM 665 C CA . LEU A 1 80 ? 3.789 6.910 -18.300 1.00 88.19 80 LEU A CA 1
ATOM 666 C C . LEU A 1 80 ? 4.705 7.199 -19.480 1.00 88.19 80 LEU A C 1
ATOM 668 O O . LEU A 1 80 ? 5.688 7.907 -19.319 1.00 88.19 80 LEU A O 1
ATOM 672 N N . LYS A 1 81 ? 4.370 6.669 -20.657 1.00 90.44 81 LYS A N 1
ATOM 673 C CA . LYS A 1 81 ? 5.116 6.932 -21.883 1.00 90.44 81 LYS A CA 1
ATOM 674 C C . LYS A 1 81 ? 5.207 8.432 -22.163 1.00 90.44 81 LYS A C 1
ATOM 676 O O . LYS A 1 81 ? 6.306 8.929 -22.364 1.00 90.44 81 LYS A O 1
ATOM 681 N N . GLN A 1 82 ? 4.088 9.152 -22.053 1.00 90.69 82 GLN A N 1
ATOM 682 C CA . GLN A 1 82 ? 4.068 10.612 -22.196 1.00 90.69 82 GLN A CA 1
ATOM 683 C C . GLN A 1 82 ? 4.960 11.306 -21.159 1.00 90.69 82 GLN A C 1
ATOM 685 O O . GLN A 1 82 ? 5.694 12.218 -21.520 1.00 90.69 82 GLN A O 1
ATOM 690 N N . LEU A 1 83 ? 4.941 10.858 -19.897 1.00 89.00 83 LEU A N 1
ATOM 691 C CA . LEU A 1 83 ? 5.792 11.425 -18.841 1.00 89.00 83 LEU A CA 1
ATOM 692 C C . LEU A 1 83 ? 7.289 11.155 -19.054 1.00 89.00 83 LEU A C 1
ATOM 694 O O . LEU A 1 83 ? 8.123 11.982 -18.691 1.00 89.00 83 LEU A O 1
ATOM 698 N N . VAL A 1 84 ? 7.640 9.988 -19.599 1.00 88.62 84 VAL A N 1
ATOM 699 C CA . VAL A 1 84 ? 9.029 9.643 -19.934 1.00 88.62 84 VAL A CA 1
ATOM 700 C C . VAL A 1 84 ? 9.498 10.471 -21.127 1.00 88.62 84 VAL A C 1
ATOM 702 O O . VAL A 1 84 ? 10.577 11.054 -21.076 1.00 88.62 84 VAL A O 1
ATOM 705 N N . GLU A 1 85 ? 8.675 10.572 -22.173 1.00 90.25 85 GLU A N 1
ATOM 706 C CA . GLU A 1 85 ? 8.969 11.344 -23.387 1.00 90.25 85 GLU A CA 1
ATOM 707 C C . GLU A 1 85 ? 9.078 12.850 -23.107 1.00 90.25 85 GLU A C 1
ATOM 709 O O . GLU A 1 85 ? 9.942 13.515 -23.678 1.00 90.25 85 GLU A O 1
ATOM 714 N N . SER A 1 86 ? 8.256 13.392 -22.201 1.00 90.88 86 SER A N 1
ATOM 715 C CA . SER A 1 86 ? 8.345 14.794 -21.773 1.00 90.88 86 SER A CA 1
ATOM 716 C C . SER A 1 86 ? 9.493 15.066 -20.795 1.00 90.88 86 SER A C 1
ATOM 718 O O . SER A 1 86 ? 9.822 16.224 -20.538 1.00 90.88 86 SER A O 1
ATOM 720 N N . GLY A 1 87 ? 10.103 14.019 -20.230 1.00 87.75 87 GLY A N 1
ATOM 721 C CA . GLY A 1 87 ? 11.132 14.123 -19.195 1.00 87.75 87 GLY A CA 1
ATOM 722 C C . GLY A 1 87 ? 10.599 14.461 -17.797 1.00 87.75 87 GLY A C 1
ATOM 723 O O . GLY A 1 87 ? 11.392 14.585 -16.862 1.00 87.75 87 GLY A O 1
ATOM 724 N N . GLU A 1 88 ? 9.278 14.572 -17.618 1.00 87.44 88 GLU A N 1
ATOM 725 C CA . GLU A 1 88 ? 8.643 14.803 -16.312 1.00 87.44 88 GLU A CA 1
ATOM 726 C C . GLU A 1 88 ? 8.846 13.628 -15.347 1.00 87.44 88 GLU A C 1
ATOM 728 O O . GLU A 1 88 ? 8.855 13.810 -14.125 1.00 87.44 88 GLU A O 1
ATOM 733 N N . TRP A 1 89 ? 9.054 12.418 -15.876 1.00 87.25 89 TRP A N 1
ATOM 734 C CA . TRP A 1 89 ? 9.364 11.241 -15.077 1.00 87.25 89 TRP A CA 1
ATOM 735 C C . TRP A 1 89 ? 10.537 10.445 -15.648 1.00 87.25 89 TRP A C 1
ATOM 737 O O . TRP A 1 89 ? 10.503 9.937 -16.762 1.00 87.25 89 TRP A O 1
ATOM 747 N N . ARG A 1 90 ? 11.580 10.273 -14.830 1.00 86.56 90 ARG A N 1
ATOM 748 C CA . ARG A 1 90 ? 12.829 9.585 -15.208 1.00 86.56 90 ARG A CA 1
ATOM 749 C C . ARG A 1 90 ? 12.775 8.057 -15.076 1.00 86.56 90 ARG A C 1
ATOM 751 O O . ARG A 1 90 ? 13.799 7.402 -15.250 1.00 86.56 90 ARG A O 1
ATOM 758 N N . GLY A 1 91 ? 11.614 7.507 -14.730 1.00 88.75 91 GLY A N 1
ATOM 759 C CA . GLY A 1 91 ? 11.449 6.108 -14.344 1.00 88.75 91 GLY A CA 1
ATOM 760 C C . GLY A 1 91 ? 11.499 5.891 -12.825 1.00 88.75 91 GLY A C 1
ATOM 761 O O . GLY A 1 91 ? 11.659 6.845 -12.048 1.00 88.75 91 GLY A O 1
ATOM 762 N N . PRO A 1 92 ? 11.302 4.643 -12.371 1.00 91.50 92 PRO A N 1
ATOM 763 C CA . PRO A 1 92 ? 11.322 4.312 -10.954 1.00 91.50 92 PRO A CA 1
ATOM 764 C C . PRO A 1 92 ? 12.727 4.453 -10.355 1.00 91.50 92 PRO A C 1
ATOM 766 O O . PRO A 1 92 ? 13.732 4.491 -11.060 1.00 91.50 92 PRO A O 1
ATOM 769 N N . GLN A 1 93 ? 12.807 4.517 -9.028 1.00 90.19 93 GLN A N 1
ATOM 770 C CA . GLN A 1 93 ? 14.077 4.490 -8.302 1.00 90.19 93 GLN A CA 1
ATOM 771 C C . GLN A 1 93 ? 14.297 3.114 -7.687 1.00 90.19 93 GLN A C 1
ATOM 773 O O . GLN A 1 93 ? 13.375 2.544 -7.106 1.00 90.19 93 GLN A O 1
ATOM 778 N N . CYS A 1 94 ? 15.528 2.608 -7.750 1.00 90.19 94 CYS A N 1
ATOM 779 C CA . CYS A 1 94 ? 15.926 1.411 -7.027 1.00 90.19 94 CYS A CA 1
ATOM 780 C C . CYS A 1 94 ? 15.585 1.567 -5.541 1.00 90.19 94 CYS A C 1
ATOM 782 O O . CYS A 1 94 ? 16.033 2.499 -4.875 1.00 90.19 94 CYS A O 1
ATOM 784 N N . TYR A 1 95 ? 14.832 0.616 -5.008 1.00 86.88 95 TYR A N 1
ATOM 785 C CA . TYR A 1 95 ? 14.352 0.607 -3.632 1.00 86.88 95 TYR A CA 1
ATOM 786 C C . TYR A 1 95 ? 15.486 0.654 -2.584 1.00 86.88 95 TYR A C 1
ATOM 788 O O . TYR A 1 95 ? 15.326 1.184 -1.472 1.00 86.88 95 TYR A O 1
ATOM 796 N N . TRP A 1 96 ? 16.649 0.106 -2.939 1.00 86.69 96 TRP A N 1
ATOM 797 C CA . TRP A 1 96 ? 17.796 -0.012 -2.045 1.00 86.69 96 TRP A CA 1
ATOM 798 C C . TRP A 1 96 ? 18.734 1.193 -2.118 1.00 86.69 96 TRP A C 1
ATOM 800 O O . TRP A 1 96 ? 18.996 1.803 -1.083 1.00 86.69 96 TRP A O 1
ATOM 810 N N . CYS A 1 97 ? 19.205 1.560 -3.314 1.00 89.38 97 CYS A N 1
ATOM 811 C CA . CYS A 1 97 ? 20.198 2.627 -3.492 1.00 89.38 97 CYS A CA 1
ATOM 812 C C . CYS A 1 97 ? 19.626 3.968 -3.980 1.00 89.38 97 CYS A C 1
ATOM 814 O O . CYS A 1 97 ? 20.351 4.957 -3.993 1.00 89.38 97 CYS A O 1
ATOM 816 N N . GLY A 1 98 ? 18.358 4.024 -4.399 1.00 88.81 98 G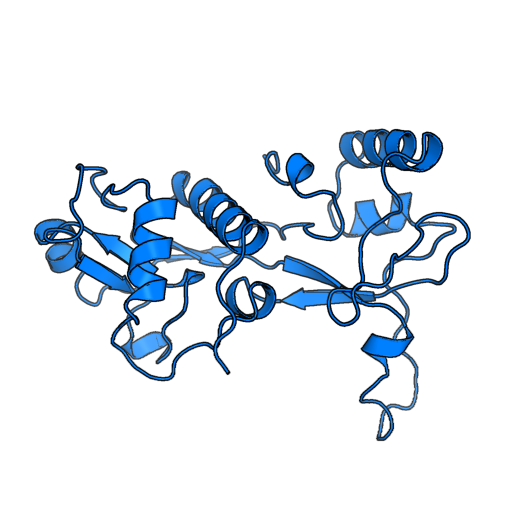LY A N 1
ATOM 817 C CA . GLY A 1 98 ? 17.715 5.241 -4.910 1.00 88.81 98 GLY A CA 1
ATOM 818 C C . GLY A 1 98 ? 18.080 5.620 -6.351 1.00 88.81 98 GLY A C 1
ATOM 819 O O . GLY A 1 98 ? 17.566 6.613 -6.863 1.00 88.81 98 GLY A O 1
ATOM 820 N N . THR A 1 99 ? 18.938 4.852 -7.030 1.00 91.25 99 THR A N 1
ATOM 821 C CA . THR A 1 99 ? 19.321 5.102 -8.430 1.00 91.25 99 THR A CA 1
ATOM 822 C C . THR A 1 99 ? 18.104 5.046 -9.351 1.00 91.25 99 THR A C 1
ATOM 824 O O . THR A 1 99 ? 17.315 4.109 -9.264 1.00 91.25 99 THR A O 1
ATOM 827 N N . PHE A 1 100 ? 17.965 6.021 -10.251 1.00 92.00 100 PHE A N 1
ATOM 828 C CA . PHE A 1 100 ? 16.921 6.006 -11.278 1.00 92.00 100 PHE A CA 1
ATOM 829 C C . PHE A 1 100 ? 17.133 4.856 -12.267 1.00 92.00 100 PHE A C 1
ATOM 831 O O . PHE A 1 100 ? 18.244 4.645 -12.749 1.00 92.00 100 PHE A O 1
ATOM 838 N N . LEU A 1 101 ? 16.055 4.148 -12.579 1.00 92.69 101 LEU A N 1
ATOM 839 C CA . LEU A 1 101 ? 16.017 3.030 -13.512 1.00 92.69 101 LEU A CA 1
ATOM 840 C C . LEU A 1 101 ? 15.317 3.513 -14.778 1.00 92.69 101 LEU A C 1
ATOM 842 O O . LEU A 1 101 ? 14.094 3.659 -14.810 1.00 92.69 101 LEU A O 1
ATOM 846 N N . ALA A 1 102 ? 16.104 3.841 -15.799 1.00 91.38 102 ALA A N 1
ATOM 847 C CA . ALA A 1 102 ? 15.560 4.378 -17.035 1.00 91.38 102 ALA A CA 1
ATOM 848 C C . ALA A 1 102 ? 14.774 3.294 -17.785 1.00 91.38 102 ALA A C 1
ATOM 850 O O . ALA A 1 102 ? 15.299 2.223 -18.083 1.00 91.38 102 ALA A O 1
ATOM 851 N N . LEU A 1 103 ? 13.519 3.599 -18.120 1.00 90.56 103 LEU A N 1
ATOM 852 C CA . LEU A 1 103 ? 12.659 2.691 -18.882 1.00 90.56 103 LEU A CA 1
ATOM 853 C C . LEU A 1 103 ? 13.066 2.594 -20.352 1.00 90.56 103 LEU A C 1
ATOM 855 O O . LEU A 1 103 ? 12.789 1.593 -20.990 1.00 90.56 103 LEU A O 1
ATOM 859 N N . THR A 1 104 ? 13.746 3.603 -20.893 1.00 88.75 104 THR A N 1
ATOM 860 C CA . THR A 1 104 ? 14.202 3.640 -22.287 1.00 88.75 104 THR A CA 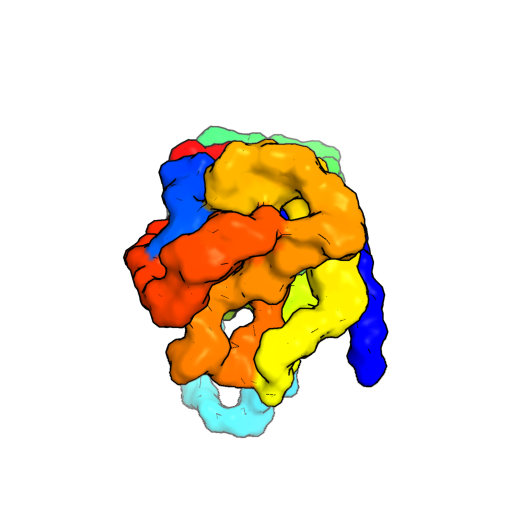1
ATOM 861 C C . THR A 1 104 ? 15.708 3.863 -22.332 1.00 88.75 104 THR A C 1
ATOM 863 O O . THR A 1 104 ? 16.198 4.833 -21.754 1.00 88.75 104 THR A O 1
ATOM 866 N N . GLY A 1 105 ? 16.443 2.978 -23.011 1.00 88.19 105 GLY A N 1
ATOM 867 C CA . GLY A 1 105 ? 17.902 3.076 -23.155 1.00 88.19 105 GLY A CA 1
ATOM 868 C C . GLY A 1 105 ? 18.709 2.849 -21.867 1.00 88.19 105 GLY A C 1
ATOM 869 O O . GLY A 1 105 ? 19.904 3.124 -21.857 1.00 88.19 105 GLY A O 1
ATOM 870 N N . GLY A 1 106 ? 18.069 2.385 -20.788 1.00 88.75 106 GLY A N 1
ATOM 871 C CA . GLY A 1 106 ? 18.715 2.040 -19.520 1.00 88.75 106 GLY A CA 1
ATOM 872 C C . GLY A 1 106 ? 19.013 0.551 -19.358 1.00 88.75 106 GLY A C 1
ATOM 873 O O . GLY A 1 106 ? 18.564 -0.279 -20.155 1.00 88.75 106 GLY A O 1
ATOM 874 N N . ASP A 1 107 ? 19.728 0.232 -18.278 1.00 92.25 107 ASP A N 1
ATOM 875 C CA . ASP A 1 107 ? 19.948 -1.142 -17.829 1.00 92.25 107 ASP A CA 1
ATOM 876 C C . ASP A 1 107 ? 18.629 -1.804 -17.405 1.00 92.25 107 ASP A C 1
ATOM 878 O O . ASP A 1 107 ? 17.752 -1.139 -16.835 1.00 92.25 107 ASP A O 1
ATOM 882 N N . PRO A 1 108 ? 18.482 -3.120 -17.632 1.00 94.06 108 PRO A N 1
ATOM 883 C CA . PRO A 1 108 ? 17.336 -3.854 -17.132 1.00 94.06 108 PRO A CA 1
ATOM 884 C C . PRO A 1 108 ? 17.356 -3.915 -15.598 1.00 94.06 108 PRO A C 1
ATOM 886 O O . PRO A 1 108 ? 18.404 -3.807 -14.949 1.00 94.06 108 PRO A O 1
ATOM 889 N N . PHE A 1 109 ? 16.184 -4.097 -14.998 1.00 94.44 109 PHE A N 1
ATOM 890 C CA . PHE A 1 109 ? 16.043 -4.128 -13.547 1.00 94.44 109 PHE A CA 1
ATOM 891 C C . PHE A 1 109 ? 15.044 -5.183 -13.078 1.00 94.44 109 PHE A C 1
ATOM 893 O O . PHE A 1 109 ? 14.287 -5.757 -13.857 1.00 94.44 109 PHE A O 1
ATOM 900 N N . TYR A 1 110 ? 15.076 -5.439 -11.775 1.00 93.75 110 TYR A N 1
ATOM 901 C CA . TYR A 1 110 ? 14.314 -6.487 -11.109 1.00 93.75 110 TYR A CA 1
ATOM 902 C C . TYR A 1 110 ? 13.137 -5.899 -10.338 1.00 93.75 110 TYR A C 1
ATOM 904 O O . TYR A 1 110 ? 13.175 -4.742 -9.907 1.00 93.75 110 TYR A O 1
ATOM 912 N N . VAL A 1 111 ? 12.110 -6.707 -10.117 1.00 91.88 111 VAL A N 1
ATOM 913 C CA . VAL A 1 111 ? 10.913 -6.360 -9.357 1.00 91.88 111 VAL A CA 1
ATOM 914 C C . VAL A 1 111 ? 10.765 -7.330 -8.189 1.00 91.88 111 VAL A C 1
ATOM 916 O O . VAL A 1 111 ? 10.145 -8.388 -8.280 1.00 91.88 111 VAL A O 1
ATOM 919 N N . ASP A 1 112 ? 11.297 -6.935 -7.036 1.00 89.38 112 ASP A N 1
ATOM 920 C CA . ASP A 1 112 ? 11.150 -7.705 -5.807 1.00 89.38 112 ASP A CA 1
ATOM 921 C C . ASP A 1 112 ? 9.756 -7.513 -5.204 1.00 89.38 112 ASP A C 1
ATOM 923 O O . ASP A 1 112 ? 9.239 -6.400 -5.091 1.00 89.38 112 ASP A O 1
ATOM 927 N N . LYS A 1 113 ? 9.163 -8.595 -4.707 1.00 87.94 113 LYS A N 1
ATOM 928 C CA . LYS A 1 113 ? 7.904 -8.541 -3.956 1.00 87.94 113 LYS A CA 1
ATOM 929 C C . LYS A 1 113 ? 8.187 -8.293 -2.474 1.00 87.94 113 LYS A C 1
ATOM 931 O O . LYS A 1 113 ? 9.211 -8.723 -1.943 1.00 87.94 113 LYS A O 1
ATOM 936 N N . GLY A 1 114 ? 7.318 -7.553 -1.793 1.00 84.44 114 GLY A N 1
ATOM 937 C CA . GLY A 1 114 ? 7.449 -7.333 -0.351 1.00 84.44 114 GLY A CA 1
ATOM 938 C C . GLY A 1 114 ? 6.175 -6.858 0.323 1.00 84.44 114 GLY A C 1
ATOM 939 O O . GLY A 1 114 ? 5.245 -6.391 -0.336 1.00 84.44 114 GLY A O 1
ATOM 940 N N . SER A 1 115 ? 6.143 -6.972 1.647 1.00 80.38 115 SER A N 1
ATOM 941 C CA . SER A 1 115 ? 5.062 -6.432 2.475 1.00 80.38 115 SER A CA 1
ATOM 942 C C . SER A 1 115 ? 5.153 -4.908 2.637 1.00 80.38 115 SER A C 1
ATOM 944 O O . SER A 1 115 ? 6.196 -4.286 2.408 1.00 80.38 115 SER A O 1
ATOM 946 N N . LEU A 1 116 ? 4.061 -4.288 3.103 1.00 78.69 116 LEU A N 1
ATOM 947 C CA . LEU A 1 116 ? 4.057 -2.875 3.498 1.00 78.69 116 LEU A CA 1
ATOM 948 C C . LEU A 1 116 ? 5.136 -2.583 4.544 1.00 78.69 116 LEU A C 1
ATOM 950 O O . LEU A 1 116 ? 5.861 -1.595 4.446 1.00 78.69 116 LEU A O 1
ATOM 954 N N . SER A 1 117 ? 5.234 -3.445 5.550 1.00 76.81 117 SER A N 1
ATOM 955 C CA . SER A 1 117 ? 6.157 -3.253 6.665 1.00 76.81 117 SER A CA 1
ATOM 956 C C . SER A 1 117 ? 7.621 -3.296 6.239 1.00 76.81 117 SER A C 1
ATOM 958 O O . SER A 1 117 ? 8.412 -2.480 6.721 1.00 76.81 117 SER A O 1
ATOM 960 N N . GLU A 1 118 ? 7.966 -4.188 5.305 1.00 79.25 118 GLU A N 1
ATOM 961 C CA . GLU A 1 118 ? 9.277 -4.193 4.654 1.00 79.25 118 GLU A CA 1
ATOM 962 C C . GLU A 1 118 ? 9.526 -2.897 3.891 1.00 79.25 118 GLU A C 1
ATOM 964 O O . GLU A 1 118 ? 10.589 -2.302 4.058 1.00 79.25 118 GLU A O 1
ATOM 969 N N . TYR A 1 119 ? 8.555 -2.461 3.080 1.00 78.88 119 TYR A N 1
ATOM 970 C CA . TYR A 1 119 ? 8.686 -1.298 2.202 1.00 78.88 119 TYR A CA 1
ATOM 971 C C . TYR A 1 119 ? 8.930 0.006 2.967 1.00 78.88 119 TYR A C 1
ATOM 973 O O . TYR A 1 119 ? 9.837 0.769 2.643 1.00 78.88 119 TYR A O 1
ATOM 981 N N . ILE A 1 120 ? 8.155 0.243 4.026 1.00 74.31 120 ILE A N 1
ATOM 982 C CA . ILE A 1 120 ? 8.285 1.429 4.891 1.00 74.31 120 ILE A CA 1
ATOM 983 C C . ILE A 1 120 ? 9.589 1.347 5.724 1.00 74.31 120 ILE A C 1
ATOM 985 O O . ILE A 1 120 ? 9.926 2.226 6.515 1.00 74.31 120 ILE A O 1
ATOM 989 N N . LYS A 1 121 ? 10.369 0.260 5.589 1.00 72.00 121 LYS A N 1
ATOM 990 C CA . LYS A 1 121 ? 11.577 -0.019 6.383 1.00 72.00 121 LYS A CA 1
ATOM 991 C C . LYS A 1 121 ? 11.291 0.085 7.887 1.00 72.00 121 LYS A C 1
ATOM 993 O O . LYS A 1 121 ? 12.177 0.383 8.695 1.00 72.00 121 LYS A O 1
ATOM 998 N N . THR A 1 122 ? 10.042 -0.161 8.288 1.00 68.31 122 THR A N 1
ATOM 999 C CA . THR A 1 122 ? 9.659 -0.187 9.694 1.00 68.31 122 THR A CA 1
ATOM 1000 C C . THR A 1 122 ? 10.050 -1.528 10.263 1.00 68.31 122 THR A C 1
ATOM 1002 O O . THR A 1 122 ? 9.617 -2.568 9.774 1.00 68.31 122 THR A O 1
ATOM 1005 N N . LYS A 1 123 ? 10.847 -1.517 11.335 1.00 65.62 123 LYS A N 1
ATOM 1006 C CA . LYS A 1 123 ? 11.108 -2.750 12.072 1.00 65.62 123 LYS A CA 1
ATOM 1007 C C . LYS A 1 123 ? 9.789 -3.291 12.598 1.00 65.62 123 LYS A C 1
ATOM 1009 O O . LYS A 1 123 ? 9.160 -2.663 13.452 1.00 65.62 123 LYS A O 1
ATOM 1014 N N . VAL A 1 124 ? 9.433 -4.476 12.125 1.00 72.19 124 VAL A N 1
ATOM 1015 C CA . VAL A 1 124 ? 8.433 -5.305 12.774 1.00 72.19 124 VAL A CA 1
ATOM 1016 C C . VAL A 1 124 ? 8.900 -5.555 14.206 1.00 72.19 124 VAL A C 1
ATOM 1018 O O . VAL A 1 124 ? 10.042 -5.951 14.459 1.00 72.19 124 VAL A O 1
ATOM 1021 N N . LEU A 1 125 ? 8.053 -5.211 15.173 1.00 78.19 125 LEU A N 1
ATOM 1022 C CA . LEU A 1 125 ? 8.425 -5.283 16.579 1.00 78.19 125 LEU A CA 1
ATOM 1023 C C . LEU A 1 125 ? 7.994 -6.623 17.165 1.00 78.19 125 LEU A C 1
ATOM 1025 O O . LEU A 1 125 ? 6.804 -6.934 17.184 1.00 78.19 125 LEU A O 1
ATOM 1029 N N . LYS A 1 126 ? 8.943 -7.346 17.772 1.00 81.62 126 LYS A N 1
ATOM 1030 C CA . LYS A 1 126 ? 8.708 -8.592 18.530 1.00 81.62 126 LYS A CA 1
ATOM 1031 C C . LYS A 1 126 ? 7.991 -8.379 19.878 1.00 81.62 126 LYS A C 1
ATOM 1033 O O . LYS A 1 126 ? 8.160 -9.155 20.811 1.00 81.62 126 LYS A O 1
ATOM 1038 N N . GLY A 1 127 ? 7.192 -7.319 20.019 1.00 86.19 127 GLY A N 1
ATOM 1039 C CA . GLY A 1 127 ? 6.440 -7.016 21.239 1.00 86.19 127 GLY A CA 1
ATOM 1040 C C . GLY A 1 127 ? 4.988 -6.650 20.956 1.00 86.19 127 GLY A C 1
ATOM 1041 O O . GLY A 1 127 ? 4.705 -5.956 19.984 1.00 86.19 127 GLY A O 1
ATOM 1042 N N . ARG A 1 128 ? 4.074 -7.072 21.841 1.00 89.62 128 ARG A N 1
ATOM 1043 C CA . ARG A 1 128 ? 2.620 -6.882 21.681 1.00 89.62 128 ARG A CA 1
ATOM 1044 C C . ARG A 1 128 ? 2.175 -5.422 21.703 1.00 89.62 128 ARG A C 1
ATOM 1046 O O . ARG A 1 128 ? 1.169 -5.082 21.101 1.00 89.62 128 ARG A O 1
ATOM 1053 N N . LYS A 1 129 ? 2.855 -4.544 22.443 1.00 91.81 129 LYS A N 1
ATOM 1054 C CA . LYS A 1 129 ? 2.397 -3.157 22.618 1.00 91.81 129 LYS A CA 1
ATOM 1055 C C . LYS A 1 129 ? 2.922 -2.266 21.480 1.00 91.81 129 LYS A C 1
ATOM 1057 O O . LYS A 1 129 ? 4.142 -2.126 21.367 1.00 91.81 129 LYS A O 1
ATOM 1062 N N . PRO A 1 130 ? 2.046 -1.592 20.706 1.00 91.62 130 PRO A N 1
ATOM 1063 C CA . PRO A 1 130 ? 2.478 -0.616 19.708 1.00 91.62 130 PRO A CA 1
ATOM 1064 C C . PRO A 1 130 ? 3.242 0.543 20.345 1.00 91.62 130 PRO A C 1
ATOM 1066 O O . PRO A 1 130 ? 2.853 1.057 21.401 1.00 91.62 130 PRO A O 1
ATOM 1069 N N . ARG A 1 131 ? 4.313 0.990 19.682 1.00 90.69 131 ARG A N 1
ATOM 1070 C CA . ARG A 1 131 ? 5.095 2.157 20.118 1.00 90.69 131 ARG A CA 1
ATOM 1071 C C . ARG A 1 131 ? 4.300 3.456 19.897 1.00 90.69 131 ARG A C 1
ATOM 1073 O O . ARG A 1 131 ? 3.459 3.499 18.999 1.00 90.69 131 ARG A O 1
ATOM 1080 N N . PRO A 1 132 ? 4.578 4.537 20.654 1.00 90.50 132 PRO A N 1
ATOM 1081 C CA . PRO A 1 132 ? 3.863 5.812 20.510 1.00 90.50 132 PRO A CA 1
ATOM 1082 C C . PRO A 1 132 ? 3.849 6.375 19.082 1.00 90.50 132 PRO A C 1
ATOM 1084 O O . PRO A 1 132 ? 2.811 6.833 18.614 1.00 90.50 132 PRO A O 1
ATOM 1087 N N . TRP A 1 133 ? 4.965 6.275 18.354 1.00 87.00 133 TRP A N 1
ATOM 1088 C CA . TRP A 1 133 ? 5.048 6.742 16.968 1.00 87.00 133 TRP A CA 1
ATOM 1089 C C . TRP A 1 133 ? 4.113 5.960 16.026 1.00 87.00 133 TRP A C 1
ATOM 1091 O O . TRP A 1 133 ? 3.461 6.567 15.180 1.00 87.00 133 TRP A O 1
ATOM 1101 N N . MET A 1 134 ? 3.961 4.641 16.222 1.00 89.19 134 MET A N 1
ATOM 1102 C CA . MET A 1 134 ? 3.029 3.815 15.440 1.00 89.19 134 MET A CA 1
ATOM 1103 C C . MET A 1 134 ? 1.590 4.248 15.697 1.00 89.19 134 MET A C 1
ATOM 1105 O O . MET A 1 134 ? 0.819 4.426 14.760 1.00 89.19 134 MET A O 1
ATOM 1109 N N . LYS A 1 135 ? 1.240 4.470 16.971 1.00 92.81 135 LYS A N 1
ATOM 1110 C CA . LYS A 1 135 ? -0.089 4.955 17.365 1.00 92.81 135 LYS A CA 1
ATOM 1111 C C . LYS A 1 135 ? -0.419 6.274 16.672 1.00 92.81 135 LYS A C 1
ATOM 1113 O O . LYS A 1 135 ? -1.490 6.389 16.088 1.00 92.81 135 LYS A O 1
ATOM 1118 N N . LYS A 1 136 ? 0.522 7.225 16.662 1.00 91.19 136 LYS A N 1
ATOM 1119 C CA . LYS A 1 136 ? 0.358 8.526 15.998 1.00 91.19 136 LYS A CA 1
ATOM 1120 C C . LYS A 1 136 ? 0.109 8.385 14.492 1.00 91.19 136 LYS A C 1
ATOM 1122 O O . LYS A 1 136 ? -0.821 8.995 13.972 1.00 91.19 136 LYS A O 1
ATOM 1127 N N . ILE A 1 137 ? 0.881 7.545 13.799 1.00 89.00 137 ILE A N 1
ATOM 1128 C CA . ILE A 1 137 ? 0.680 7.282 12.362 1.00 89.00 137 ILE A CA 1
ATOM 1129 C C . ILE A 1 137 ? -0.695 6.674 12.113 1.00 89.00 137 ILE A C 1
ATOM 1131 O O . ILE A 1 137 ? -1.450 7.183 11.290 1.00 89.00 137 ILE A O 1
ATOM 1135 N N . ILE A 1 138 ? -1.041 5.613 12.845 1.00 91.88 138 ILE A N 1
ATOM 1136 C CA . ILE A 1 138 ? -2.317 4.914 12.681 1.00 91.88 138 ILE A CA 1
ATOM 1137 C C . ILE A 1 138 ? -3.488 5.852 12.974 1.00 91.88 138 ILE A C 1
ATOM 1139 O O . ILE A 1 138 ? -4.448 5.891 12.207 1.00 91.88 138 ILE A O 1
ATOM 1143 N N . PHE A 1 139 ? -3.401 6.672 14.020 1.00 93.94 139 PHE A N 1
ATOM 1144 C CA . PHE A 1 139 ? -4.416 7.675 14.323 1.00 93.94 139 PHE A CA 1
ATOM 1145 C C . PHE A 1 139 ? -4.607 8.653 13.155 1.00 93.94 139 PHE A C 1
ATOM 1147 O O . PHE A 1 139 ? -5.733 8.843 12.693 1.00 93.94 139 PHE A O 1
ATOM 1154 N N . ASN A 1 140 ? -3.515 9.198 12.614 1.00 91.50 140 ASN A N 1
ATOM 1155 C CA . ASN A 1 140 ? -3.548 10.151 11.502 1.00 91.50 140 ASN A CA 1
ATOM 1156 C C . ASN A 1 140 ? -4.083 9.528 10.203 1.00 91.50 140 ASN A C 1
ATOM 1158 O O . ASN A 1 140 ? -4.982 10.086 9.574 1.00 91.50 140 ASN A O 1
ATOM 1162 N N . VAL A 1 141 ? -3.606 8.336 9.833 1.00 89.94 141 VAL A N 1
ATOM 1163 C CA . VAL A 1 141 ? -4.055 7.582 8.644 1.00 89.94 141 VAL A CA 1
ATOM 1164 C C . VAL A 1 141 ? -5.552 7.275 8.717 1.00 89.94 141 VAL A C 1
ATOM 1166 O O . VAL A 1 141 ? -6.280 7.343 7.722 1.00 89.94 141 VAL A O 1
ATOM 1169 N N . TYR A 1 142 ? -6.054 6.977 9.915 1.00 92.88 142 TYR A N 1
ATOM 1170 C CA . TYR A 1 142 ? -7.474 6.733 10.151 1.00 92.88 142 TYR A CA 1
ATOM 1171 C C . TYR A 1 142 ? -8.277 8.016 10.396 1.00 92.88 142 TYR A C 1
ATOM 1173 O O . TYR A 1 142 ? -9.495 7.926 10.559 1.00 92.88 142 TYR A O 1
ATOM 1181 N N . ARG A 1 143 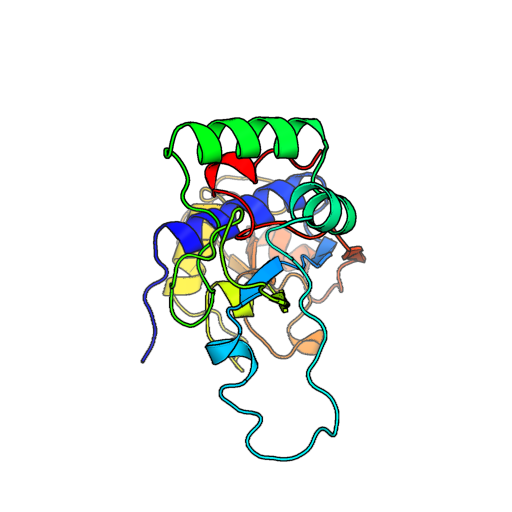? -7.632 9.191 10.359 1.00 93.75 143 ARG A N 1
ATOM 1182 C CA . ARG A 1 143 ? -8.217 10.515 10.631 1.00 93.75 143 ARG A CA 1
ATOM 1183 C C . ARG A 1 143 ? -8.921 10.579 11.989 1.00 93.75 14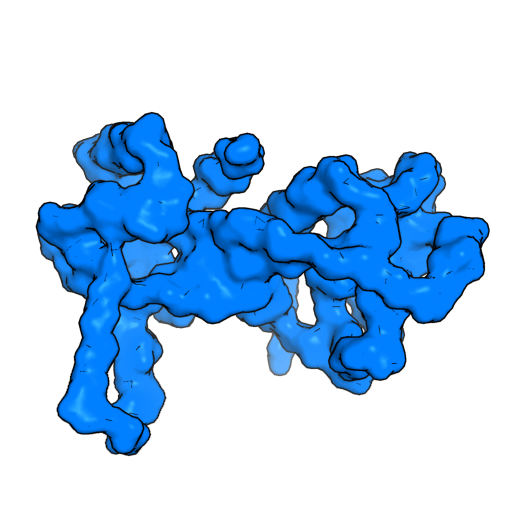3 ARG A C 1
ATOM 1185 O O . ARG A 1 143 ? -10.000 11.150 12.119 1.00 93.75 143 ARG A O 1
ATOM 1192 N N . GLY A 1 144 ? -8.342 9.903 12.977 1.00 95.44 144 GLY A N 1
ATOM 1193 C CA . GLY A 1 144 ? -8.900 9.771 14.314 1.00 95.44 144 GLY A CA 1
ATOM 1194 C C . GLY A 1 144 ? -10.244 9.048 14.356 1.00 95.44 144 GLY A C 1
ATOM 1195 O O . GLY A 1 144 ? -11.007 9.289 15.273 1.00 95.44 144 GLY A O 1
ATOM 1196 N N . LYS A 1 145 ? -10.588 8.192 13.386 1.00 96.31 145 LYS A N 1
ATOM 1197 C CA . LYS A 1 145 ? -11.865 7.455 13.385 1.00 96.31 145 LYS A CA 1
ATOM 1198 C C . LYS A 1 145 ? -11.675 5.984 13.716 1.00 96.31 145 LYS A C 1
ATOM 1200 O O . LYS A 1 145 ? -10.743 5.352 13.217 1.00 96.31 145 LYS A O 1
ATOM 1205 N N . CYS A 1 146 ? -12.614 5.418 14.472 1.00 96.75 146 CYS A N 1
ATOM 1206 C CA . CYS A 1 146 ? -12.676 3.978 14.718 1.00 96.75 146 CYS A CA 1
ATOM 1207 C C . CYS A 1 146 ? -12.728 3.201 13.392 1.00 96.75 146 CYS A C 1
ATOM 1209 O O . CYS A 1 146 ? -13.518 3.516 12.500 1.00 96.75 146 CYS A O 1
ATOM 1211 N N . ALA A 1 147 ? -11.896 2.172 13.249 1.00 95.50 147 ALA A N 1
ATOM 1212 C CA . ALA A 1 147 ? -11.844 1.346 12.049 1.00 95.50 147 ALA A CA 1
ATOM 1213 C C . ALA A 1 147 ? -13.162 0.608 11.784 1.00 95.50 147 ALA A C 1
ATOM 1215 O O . ALA A 1 147 ? -13.550 0.483 10.623 1.00 95.50 147 ALA A O 1
ATOM 1216 N N . ALA A 1 148 ? -13.863 0.211 12.848 1.00 95.62 148 ALA A N 1
ATOM 1217 C CA . ALA A 1 148 ? -15.140 -0.488 12.801 1.00 95.62 148 ALA A CA 1
ATOM 1218 C C . ALA A 1 148 ? -16.321 0.479 12.613 1.00 95.62 148 ALA A C 1
ATOM 1220 O O . ALA A 1 148 ? -16.810 0.651 11.501 1.00 95.62 148 ALA A O 1
ATOM 1221 N N . CYS A 1 149 ? -16.745 1.167 13.679 1.00 96.25 149 CYS A N 1
ATOM 1222 C CA . CYS A 1 149 ? -17.964 1.987 13.687 1.00 96.25 149 CYS A CA 1
ATOM 1223 C C . CYS A 1 149 ? -17.786 3.428 13.181 1.00 96.25 149 CYS A C 1
ATOM 1225 O O . CYS A 1 149 ? -18.744 4.191 13.170 1.00 96.25 149 CYS A O 1
ATOM 1227 N N . LYS A 1 150 ? -16.567 3.830 12.799 1.00 95.75 150 LYS A N 1
ATOM 1228 C CA . LYS A 1 150 ? -16.235 5.168 12.267 1.00 95.75 150 LYS A CA 1
ATOM 1229 C C . LYS A 1 150 ? -16.478 6.359 13.209 1.00 95.75 150 LYS A C 1
ATOM 1231 O O . LYS A 1 150 ? -16.255 7.490 12.776 1.00 95.75 150 LYS A O 1
ATOM 1236 N N . VAL A 1 151 ? -16.844 6.129 14.476 1.00 97.44 151 VAL A N 1
ATOM 1237 C CA . VAL A 1 151 ? -16.951 7.189 15.496 1.00 97.44 151 VAL A CA 1
ATOM 1238 C C . VAL A 1 151 ? -15.641 7.967 15.613 1.00 97.44 151 VAL A C 1
ATOM 1240 O O . VAL A 1 151 ? -14.556 7.392 15.454 1.00 97.44 151 VAL A O 1
ATOM 1243 N N . GLN A 1 152 ? -15.746 9.268 15.883 1.00 98.19 152 GLN A N 1
ATOM 1244 C CA . GLN A 1 152 ? -14.588 10.113 16.131 1.00 98.19 152 GLN A CA 1
ATOM 1245 C C . GLN A 1 152 ? -13.929 9.720 17.458 1.00 98.19 152 GLN A C 1
ATOM 1247 O O . GLN A 1 152 ? -14.588 9.557 18.482 1.00 98.19 152 GLN A O 1
ATOM 1252 N N . LEU A 1 153 ? -12.615 9.560 17.417 1.00 98.06 153 LEU A N 1
ATOM 1253 C CA . LEU A 1 153 ? -11.745 9.251 18.536 1.00 98.06 153 LEU A CA 1
ATOM 1254 C C . LEU A 1 153 ? -10.838 10.449 18.809 1.00 98.06 153 LEU A C 1
ATOM 1256 O O . LEU A 1 153 ? -10.519 11.253 17.931 1.00 98.06 153 LEU A O 1
ATOM 1260 N N . THR A 1 154 ? -10.372 10.501 20.043 1.00 96.94 154 THR A N 1
ATOM 1261 C CA . THR A 1 154 ? -9.255 11.321 20.507 1.00 96.94 154 THR A CA 1
ATOM 1262 C C . THR A 1 154 ? -8.085 10.402 20.839 1.00 96.94 154 THR A C 1
ATOM 1264 O O . THR A 1 154 ? -8.277 9.201 21.039 1.00 96.94 154 THR A O 1
ATOM 1267 N N . GLU A 1 155 ? -6.871 10.937 20.974 1.00 92.38 155 GLU A N 1
ATOM 1268 C CA . GLU A 1 155 ? -5.713 10.125 21.379 1.00 92.38 155 GLU A CA 1
ATOM 1269 C C . GLU A 1 155 ? -5.928 9.397 22.721 1.00 92.38 155 GLU A C 1
ATOM 1271 O O . GLU A 1 155 ? -5.365 8.327 22.937 1.00 92.38 155 GLU A O 1
ATOM 1276 N N . ARG A 1 156 ? -6.782 9.947 23.600 1.00 93.00 156 ARG A N 1
ATOM 1277 C CA . ARG A 1 156 ? -7.137 9.362 24.904 1.00 93.00 156 ARG A CA 1
ATOM 1278 C C . ARG A 1 156 ? -8.173 8.239 24.815 1.00 93.00 156 ARG A C 1
ATOM 1280 O O . ARG A 1 156 ? -8.196 7.369 25.677 1.00 93.00 156 ARG A O 1
ATOM 1287 N N . THR A 1 157 ? -9.051 8.276 23.815 1.00 96.06 157 THR A N 1
ATOM 1288 C CA . THR A 1 157 ? -10.167 7.320 23.661 1.00 96.06 157 THR A CA 1
ATOM 1289 C C . THR A 1 157 ? -9.878 6.235 22.624 1.00 96.06 157 THR A C 1
ATOM 1291 O O . THR A 1 157 ? -10.541 5.197 22.613 1.00 96.06 157 THR A O 1
ATOM 1294 N N . ALA A 1 158 ? -8.875 6.448 21.768 1.00 97.12 158 ALA A N 1
ATOM 1295 C CA . ALA A 1 158 ? -8.411 5.467 20.804 1.00 97.12 158 ALA A CA 1
ATOM 1296 C C . ALA A 1 158 ? -7.661 4.312 21.484 1.00 97.12 158 ALA A C 1
ATOM 1298 O O . ALA A 1 158 ? -6.623 4.491 22.122 1.00 97.12 158 ALA A O 1
ATOM 1299 N N . THR A 1 159 ? -8.157 3.100 21.264 1.00 97.25 159 THR A N 1
ATOM 1300 C CA . THR A 1 159 ? -7.393 1.867 21.477 1.00 97.25 159 THR A CA 1
ATOM 1301 C C . THR A 1 159 ? -6.725 1.460 20.166 1.00 97.25 159 THR A C 1
ATOM 1303 O O . THR A 1 159 ? -7.213 1.816 19.097 1.00 97.25 159 THR A O 1
ATOM 1306 N N . TYR A 1 160 ? -5.604 0.743 20.239 1.00 96.06 160 TYR A N 1
ATOM 1307 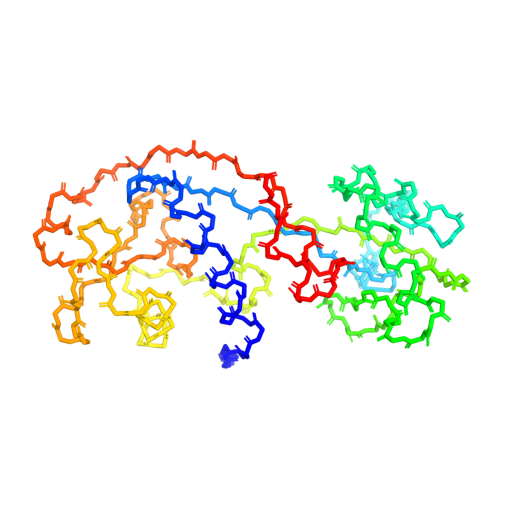C CA . TYR A 1 160 ? -4.849 0.289 19.068 1.00 96.06 160 TYR A CA 1
ATOM 1308 C C . TYR A 1 160 ? -4.699 -1.217 19.159 1.00 96.06 160 TYR A C 1
ATOM 1310 O O . TYR A 1 160 ? -4.014 -1.702 20.063 1.00 96.06 160 TYR A O 1
ATOM 1318 N N . ASP A 1 161 ? -5.359 -1.921 18.250 1.00 95.19 161 ASP A N 1
ATOM 1319 C CA . ASP A 1 161 ? -5.451 -3.375 18.269 1.00 95.19 161 ASP A CA 1
ATOM 1320 C C . ASP A 1 161 ? -4.909 -3.979 16.979 1.00 95.19 161 ASP A C 1
ATOM 1322 O O . ASP A 1 161 ? -4.892 -3.325 15.927 1.00 95.19 161 ASP A O 1
ATOM 1326 N N . HIS A 1 162 ? -4.452 -5.226 17.075 1.00 94.25 162 HIS A N 1
ATOM 1327 C CA . HIS A 1 162 ? -3.973 -5.972 15.921 1.00 94.25 162 HIS A CA 1
ATOM 1328 C C . HIS A 1 162 ? -5.144 -6.507 15.105 1.00 94.25 162 HIS A C 1
ATOM 1330 O O . HIS A 1 162 ? -6.069 -7.065 15.684 1.00 94.25 162 HIS A O 1
ATOM 1336 N N . ILE A 1 163 ? -5.126 -6.390 13.779 1.00 93.81 163 ILE A N 1
ATOM 1337 C CA . ILE A 1 163 ? -6.160 -6.970 12.911 1.00 93.81 163 ILE A CA 1
ATOM 1338 C C . ILE A 1 163 ? -6.118 -8.495 13.049 1.00 93.81 163 ILE A C 1
ATOM 1340 O O . ILE A 1 163 ? -7.080 -9.082 13.542 1.00 93.81 163 ILE A O 1
ATOM 1344 N N . VAL A 1 164 ? -4.972 -9.102 12.732 1.00 92.94 164 VAL A N 1
ATOM 1345 C CA . VAL A 1 164 ? -4.638 -10.486 13.081 1.00 92.94 164 VAL A CA 1
ATOM 1346 C C . VAL A 1 164 ? -4.151 -10.512 14.532 1.00 92.94 164 VAL A C 1
ATOM 1348 O O . VAL A 1 164 ? -3.168 -9.830 14.838 1.00 92.94 164 VAL A O 1
ATOM 1351 N N . PRO A 1 165 ? -4.792 -11.267 15.443 1.00 92.56 165 PRO A N 1
ATOM 1352 C CA . PRO A 1 165 ? -4.415 -11.303 16.851 1.00 92.56 165 PRO A CA 1
ATOM 1353 C C . PRO A 1 165 ? -2.922 -11.572 17.072 1.00 92.56 165 PRO A C 1
ATOM 1355 O O . PRO A 1 165 ? -2.309 -12.379 16.376 1.00 92.56 165 PRO A O 1
ATOM 1358 N N . TRP A 1 166 ? -2.355 -10.972 18.124 1.00 89.94 166 TRP A N 1
ATOM 1359 C CA . TRP A 1 166 ? -0.952 -11.169 18.521 1.00 89.94 166 TRP A CA 1
ATOM 1360 C C . TRP A 1 166 ? -0.527 -12.645 18.604 1.00 89.94 166 TRP A C 1
ATOM 1362 O O . TRP A 1 166 ? 0.618 -12.972 18.313 1.00 89.94 166 TRP A O 1
ATOM 1372 N N . GLN A 1 167 ? -1.432 -13.539 19.009 1.00 87.44 167 GLN A N 1
ATOM 1373 C CA . GLN A 1 167 ? -1.154 -14.974 19.105 1.00 87.44 167 GLN A CA 1
ATOM 1374 C C . GLN A 1 167 ? -0.872 -15.627 17.741 1.00 87.44 167 GLN A C 1
ATOM 1376 O O . GLN A 1 167 ? -0.150 -16.618 17.715 1.00 87.44 167 GLN A O 1
ATOM 1381 N N . GLY A 1 168 ? -1.401 -15.070 16.645 1.00 86.12 168 GLY A N 1
ATOM 1382 C CA . GLY A 1 168 ? -1.185 -15.567 15.286 1.00 86.12 168 GLY A CA 1
ATOM 1383 C C . GLY A 1 168 ? 0.133 -15.101 14.671 1.00 86.12 168 GLY A C 1
ATOM 1384 O O . GLY A 1 168 ? 0.857 -15.910 14.112 1.00 86.12 168 GLY A O 1
ATOM 1385 N N . VAL A 1 169 ? 0.473 -13.814 14.813 1.00 86.50 169 VAL A N 1
ATOM 1386 C CA . VAL A 1 169 ? 1.650 -13.226 14.135 1.00 86.50 169 VAL A CA 1
ATOM 1387 C C . VAL A 1 169 ? 2.863 -13.016 15.041 1.00 86.50 169 VAL A C 1
ATOM 1389 O O . VAL A 1 169 ? 3.986 -12.975 14.564 1.00 86.50 169 VAL A O 1
ATOM 1392 N N . ARG A 1 170 ? 2.659 -12.855 16.358 1.00 87.75 170 ARG A N 1
ATOM 1393 C CA . ARG A 1 170 ? 3.697 -12.488 17.351 1.00 87.75 170 ARG A CA 1
ATOM 1394 C C . ARG A 1 170 ? 4.532 -11.260 16.970 1.00 87.75 170 ARG A C 1
ATOM 1396 O O . ARG A 1 170 ? 5.665 -11.087 17.426 1.00 87.75 170 ARG A O 1
ATOM 1403 N N . GLU A 1 171 ? 3.928 -10.376 16.188 1.00 89.12 171 GLU A N 1
ATOM 1404 C CA . GLU A 1 171 ? 4.565 -9.223 15.577 1.00 89.12 171 GLU A CA 1
ATOM 1405 C C . GLU A 1 171 ? 3.633 -8.008 15.598 1.00 89.12 171 GLU A C 1
ATOM 1407 O O . GLU A 1 171 ? 2.409 -8.119 15.483 1.00 89.12 171 GLU A O 1
ATOM 1412 N N . THR A 1 172 ? 4.219 -6.826 15.799 1.00 89.56 172 THR A N 1
ATOM 1413 C CA . THR A 1 172 ? 3.506 -5.549 15.723 1.00 89.56 172 THR A CA 1
ATOM 1414 C C . THR A 1 172 ? 4.068 -4.725 14.580 1.00 89.56 172 THR A C 1
ATOM 1416 O O . THR A 1 172 ? 5.240 -4.339 14.592 1.00 89.56 172 THR A O 1
ATOM 1419 N N . SER A 1 173 ? 3.196 -4.413 13.632 1.00 87.81 173 SER A N 1
ATOM 1420 C CA . SER A 1 173 ? 3.501 -3.734 12.378 1.00 87.81 173 SER A CA 1
ATOM 1421 C C . SER A 1 173 ? 2.397 -2.732 12.025 1.00 87.81 173 SER A C 1
ATOM 1423 O O . SER A 1 173 ? 1.296 -2.793 12.572 1.00 87.81 173 SER A O 1
ATOM 1425 N N . LEU A 1 174 ? 2.683 -1.757 11.158 1.00 87.44 174 LEU A N 1
ATOM 1426 C CA . LEU A 1 174 ? 1.695 -0.728 10.799 1.00 87.44 174 LEU A CA 1
ATOM 1427 C C . LEU A 1 174 ? 0.533 -1.306 9.982 1.00 87.44 174 LEU A C 1
ATOM 1429 O O . LEU A 1 174 ? -0.615 -0.922 10.197 1.00 87.44 174 LEU A O 1
ATOM 1433 N N . ASP A 1 175 ? 0.814 -2.251 9.085 1.00 85.44 175 ASP A N 1
ATOM 1434 C CA . ASP A 1 175 ? -0.218 -2.977 8.343 1.00 85.44 175 ASP A CA 1
ATOM 1435 C C . ASP A 1 175 ? -1.114 -3.802 9.269 1.00 85.44 175 ASP A C 1
ATOM 1437 O O . ASP A 1 175 ? -2.308 -3.879 9.017 1.00 85.44 175 ASP A O 1
ATOM 1441 N N . ASN A 1 176 ? -0.628 -4.363 10.369 1.00 90.38 176 ASN A N 1
ATOM 1442 C CA . ASN A 1 176 ? -1.477 -5.151 11.255 1.00 90.38 176 ASN A CA 1
ATOM 1443 C C . ASN A 1 176 ? -2.182 -4.314 12.337 1.00 90.38 176 ASN A C 1
ATOM 1445 O O . ASN A 1 176 ? -2.869 -4.881 13.175 1.00 90.38 176 ASN A O 1
ATOM 1449 N N . LEU A 1 177 ? -2.053 -2.983 12.365 1.00 92.56 177 LEU A N 1
ATOM 1450 C CA . LEU A 1 177 ? -2.693 -2.147 13.390 1.00 92.56 177 LEU A CA 1
ATOM 1451 C C . LEU A 1 177 ? -3.925 -1.394 12.886 1.00 92.56 177 LEU A C 1
ATOM 1453 O O . LEU A 1 177 ? -3.985 -0.890 11.762 1.00 92.56 177 LEU A O 1
ATOM 1457 N N . GLN A 1 178 ? -4.899 -1.242 13.784 1.00 94.94 178 GLN A N 1
ATOM 1458 C CA . GLN A 1 178 ? -6.072 -0.400 13.576 1.00 94.94 178 GLN A CA 1
ATOM 1459 C C . GLN A 1 178 ? -6.501 0.317 14.868 1.00 94.94 178 GLN A C 1
ATOM 1461 O O . GLN A 1 178 ? -6.380 -0.250 15.957 1.00 94.94 178 GLN A O 1
ATOM 1466 N N . PRO A 1 179 ? -7.018 1.559 14.786 1.00 96.81 179 PRO A N 1
ATOM 1467 C CA . PRO A 1 179 ? -7.599 2.241 15.924 1.00 96.81 179 PRO A CA 1
ATOM 1468 C C . PRO A 1 179 ? -9.065 1.835 16.103 1.00 96.81 179 PRO A C 1
ATOM 1470 O O . PRO A 1 179 ? -9.857 1.871 15.158 1.00 96.81 179 PRO A O 1
ATOM 1473 N N . LEU A 1 180 ? -9.453 1.500 17.328 1.00 97.56 180 LEU A N 1
ATOM 1474 C CA . LEU A 1 180 ? -10.816 1.122 17.696 1.00 97.56 180 LEU A CA 1
ATOM 1475 C C . LEU A 1 180 ? -11.290 1.941 18.901 1.00 97.56 180 LEU A C 1
ATOM 1477 O O . LEU A 1 180 ? -10.491 2.313 19.765 1.00 97.56 180 LEU A O 1
ATOM 1481 N N . CYS A 1 181 ? -12.597 2.202 18.991 1.00 98.12 181 CYS A N 1
ATOM 1482 C CA . CYS A 1 181 ? -13.186 2.594 20.272 1.00 98.12 181 CYS A CA 1
ATOM 1483 C C . CYS A 1 181 ? -13.169 1.397 21.237 1.00 98.12 181 CYS A C 1
ATOM 1485 O O . CYS A 1 181 ? -13.064 0.246 20.800 1.00 98.12 181 CYS A O 1
ATOM 1487 N N . ARG A 1 182 ? -13.318 1.661 22.539 1.00 97.62 182 ARG A N 1
ATOM 1488 C CA . ARG A 1 182 ? -13.331 0.624 23.584 1.00 97.62 182 ARG A CA 1
ATOM 1489 C C . ARG A 1 182 ? -14.315 -0.510 23.272 1.00 97.62 182 ARG A C 1
ATOM 1491 O O . ARG A 1 182 ? -13.919 -1.671 23.307 1.00 97.62 182 ARG A O 1
ATOM 1498 N N . ASP A 1 183 ? -15.545 -0.176 22.889 1.00 97.81 183 ASP A N 1
ATOM 1499 C CA . ASP A 1 183 ? -16.601 -1.170 22.655 1.00 97.81 183 ASP A CA 1
ATOM 1500 C C . ASP A 1 183 ? -16.315 -2.051 21.437 1.00 97.81 183 ASP A C 1
ATOM 1502 O O . ASP A 1 183 ? -16.534 -3.260 21.470 1.00 97.81 183 ASP A O 1
ATOM 1506 N N . CYS A 1 184 ? -15.810 -1.461 20.346 1.00 97.69 184 CYS A N 1
ATOM 1507 C CA . CYS A 1 184 ? -15.434 -2.228 19.157 1.00 97.69 184 CYS A CA 1
ATOM 1508 C C . CYS A 1 184 ? -14.232 -3.128 19.444 1.00 97.69 184 CYS A C 1
ATOM 1510 O O . CYS A 1 184 ? -14.232 -4.281 19.025 1.00 97.69 184 CYS A O 1
ATOM 1512 N N . ASN A 1 185 ? -13.242 -2.627 20.188 1.00 97.25 185 ASN A N 1
ATOM 1513 C CA . ASN A 1 185 ? -12.081 -3.413 20.589 1.00 97.25 185 ASN A CA 1
ATOM 1514 C C . ASN A 1 185 ? -12.487 -4.620 21.449 1.00 97.25 185 ASN A C 1
ATOM 1516 O O . ASN A 1 185 ? -12.056 -5.741 21.198 1.00 97.25 185 ASN A O 1
ATOM 1520 N N . GLN A 1 186 ? -13.388 -4.415 22.413 1.00 96.38 186 GLN A N 1
ATOM 1521 C CA . GLN A 1 186 ? -13.904 -5.493 23.256 1.00 96.38 186 GLN A CA 1
ATOM 1522 C C . GLN A 1 186 ? -14.721 -6.518 22.456 1.00 96.38 186 GLN A C 1
ATOM 1524 O O . GLN A 1 186 ? -14.573 -7.716 22.675 1.00 96.38 186 GLN A O 1
ATOM 1529 N N . ARG A 1 187 ? -15.544 -6.073 21.497 1.00 96.00 187 ARG A N 1
ATOM 1530 C CA . ARG A 1 187 ? -16.309 -6.968 20.607 1.00 96.00 187 ARG A CA 1
ATOM 1531 C C . ARG A 1 187 ? -15.431 -7.760 19.636 1.00 96.00 187 ARG A C 1
ATOM 1533 O O . ARG A 1 187 ? -15.796 -8.883 19.271 1.00 96.00 187 ARG A O 1
ATOM 1540 N N . LYS A 1 188 ? -14.313 -7.176 19.196 1.00 94.25 188 LYS A N 1
ATOM 1541 C CA . LYS A 1 188 ? -13.305 -7.853 18.375 1.00 94.25 188 LYS A CA 1
ATOM 1542 C C . LYS A 1 188 ? -12.546 -8.900 19.193 1.00 94.25 188 LYS A C 1
ATOM 1544 O O . LYS A 1 188 ? -12.420 -10.033 18.736 1.00 94.25 188 LYS A O 1
ATOM 1549 N N . ALA A 1 189 ? -12.078 -8.540 20.388 1.00 92.44 189 ALA A N 1
ATOM 1550 C CA . ALA A 1 189 ? -11.297 -9.412 21.264 1.00 92.44 189 ALA A CA 1
ATOM 1551 C C . ALA A 1 189 ? -10.157 -10.131 20.503 1.00 92.44 189 ALA A C 1
ATOM 1553 O O . ALA A 1 189 ? -9.359 -9.498 19.814 1.00 92.44 189 ALA A O 1
ATOM 1554 N N . ASN A 1 190 ? -10.078 -11.456 20.615 1.00 91.75 190 ASN A N 1
ATOM 1555 C CA . ASN A 1 190 ? -9.090 -12.316 19.964 1.00 91.75 190 ASN A CA 1
ATOM 1556 C C . ASN A 1 190 ? -9.610 -12.983 18.679 1.00 91.75 190 ASN A C 1
ATOM 1558 O O . ASN A 1 190 ? -9.027 -13.975 18.247 1.00 91.75 190 ASN A O 1
ATOM 1562 N N . LYS A 1 191 ? -10.694 -12.476 18.077 1.00 94.00 191 LYS A N 1
ATOM 1563 C CA . LYS A 1 191 ? -11.213 -13.026 16.819 1.00 94.00 191 LYS A CA 1
ATOM 1564 C C . LYS A 1 191 ? -10.156 -12.918 15.727 1.00 94.00 191 LYS A C 1
ATOM 1566 O O . LYS A 1 191 ? -9.564 -11.851 15.538 1.00 94.00 191 LYS A O 1
ATOM 1571 N N . PHE A 1 192 ? -9.947 -14.024 15.025 1.00 92.50 192 PHE A N 1
ATOM 1572 C CA . PHE A 1 192 ? -9.133 -14.045 13.823 1.00 92.50 192 PHE A CA 1
ATOM 1573 C C . PHE A 1 192 ? -9.920 -13.415 12.675 1.00 92.50 192 PHE A C 1
ATOM 1575 O O . PHE A 1 192 ? -11.128 -13.647 12.572 1.00 92.50 192 PHE A O 1
ATOM 1582 N N . PRO A 1 193 ? -9.269 -12.571 11.866 1.00 92.62 193 PRO A N 1
ATOM 1583 C CA . PRO A 1 193 ? -9.913 -11.968 10.722 1.00 92.62 193 PRO A CA 1
ATOM 1584 C C . PRO A 1 193 ? -10.044 -12.979 9.579 1.00 92.62 193 PRO A C 1
ATOM 1586 O O . PRO A 1 193 ? -9.293 -13.951 9.517 1.00 92.62 193 PRO A O 1
ATOM 1589 N N . ASN A 1 194 ? -10.943 -12.696 8.639 1.00 92.00 194 ASN A N 1
ATOM 1590 C CA . ASN A 1 194 ? -10.838 -13.283 7.306 1.00 92.00 194 ASN A CA 1
ATOM 1591 C C . ASN A 1 194 ? -9.602 -12.701 6.614 1.00 92.00 194 ASN A C 1
ATOM 1593 O O . ASN A 1 194 ? -9.309 -11.514 6.776 1.00 92.00 194 ASN A O 1
ATOM 1597 N N . GLU A 1 195 ? -8.894 -13.510 5.835 1.00 91.00 195 GLU A N 1
ATOM 1598 C CA . GLU A 1 195 ? -7.762 -13.049 5.035 1.00 91.00 195 GLU A CA 1
ATOM 1599 C C . GLU A 1 195 ? -8.158 -12.964 3.565 1.00 91.00 195 GLU A C 1
ATOM 1601 O O . GLU A 1 195 ? -8.800 -13.865 3.027 1.00 91.00 195 GLU A O 1
ATOM 1606 N N . VAL A 1 196 ? -7.812 -11.844 2.934 1.00 90.50 196 VAL A N 1
ATOM 1607 C CA . VAL A 1 196 ? -8.070 -11.601 1.515 1.00 90.50 196 VAL A CA 1
ATOM 1608 C C . VAL A 1 196 ? -6.810 -11.026 0.891 1.00 90.50 196 VAL A C 1
ATOM 1610 O O . VAL A 1 196 ? -6.228 -10.071 1.412 1.00 90.50 196 VAL A O 1
ATOM 1613 N N . GLU A 1 197 ? -6.399 -11.584 -0.240 1.00 88.50 197 GLU A N 1
ATOM 1614 C CA . GLU A 1 197 ? -5.315 -11.025 -1.038 1.00 88.50 197 GLU A CA 1
ATOM 1615 C C . GLU A 1 197 ? -5.835 -9.873 -1.899 1.00 88.50 197 GLU A C 1
ATOM 1617 O O . GLU A 1 197 ? -6.870 -9.969 -2.560 1.00 88.50 197 GLU A O 1
ATOM 1622 N N . HIS A 1 198 ? -5.113 -8.757 -1.891 1.00 85.81 198 HIS A N 1
ATOM 1623 C CA . HIS A 1 198 ? -5.347 -7.659 -2.817 1.00 85.81 198 HIS A CA 1
ATOM 1624 C C . HIS A 1 198 ? -4.351 -7.727 -3.972 1.00 85.81 198 HIS A C 1
ATOM 1626 O O . HIS A 1 198 ? -3.193 -8.100 -3.780 1.00 85.81 198 HIS A O 1
ATOM 1632 N N . ALA A 1 199 ? -4.776 -7.277 -5.156 1.00 82.62 199 ALA A N 1
ATOM 1633 C CA . ALA A 1 199 ? -3.884 -7.119 -6.297 1.00 82.62 199 ALA A CA 1
ATOM 1634 C C . ALA A 1 199 ? -2.624 -6.313 -5.904 1.00 82.62 199 ALA A C 1
ATOM 1636 O O . ALA A 1 199 ? -2.737 -5.328 -5.161 1.00 82.62 199 ALA A O 1
ATOM 1637 N N . PRO A 1 200 ? -1.425 -6.691 -6.375 1.00 81.31 200 PRO A N 1
ATOM 1638 C CA . PRO A 1 200 ? -0.206 -6.005 -5.985 1.00 81.31 200 PRO A CA 1
ATOM 1639 C C . PRO A 1 200 ? -0.272 -4.506 -6.258 1.00 81.31 200 PRO A C 1
ATOM 1641 O O . PRO A 1 200 ? -0.744 -4.035 -7.296 1.00 81.31 200 PRO A O 1
ATOM 1644 N N . LEU A 1 201 ? 0.236 -3.739 -5.305 1.00 79.81 201 LEU A N 1
ATOM 1645 C CA . LEU A 1 201 ? 0.498 -2.336 -5.520 1.00 79.81 201 LEU A CA 1
ATOM 1646 C C . LEU A 1 201 ? 1.737 -2.224 -6.396 1.00 79.81 201 LEU A C 1
ATOM 1648 O O . LEU A 1 201 ? 2.854 -2.502 -5.965 1.00 79.81 201 LEU A O 1
ATOM 1652 N N . VAL A 1 202 ? 1.527 -1.737 -7.616 1.00 75.56 202 VAL A N 1
ATOM 1653 C CA . VAL A 1 202 ? 2.585 -1.468 -8.600 1.00 75.56 202 VAL A CA 1
ATOM 1654 C C . VAL A 1 202 ? 3.418 -0.220 -8.232 1.00 75.56 202 VAL A C 1
ATOM 1656 O O . VAL A 1 202 ? 4.066 0.406 -9.063 1.00 75.56 202 VAL A O 1
ATOM 1659 N N . PHE A 1 203 ? 3.392 0.170 -6.961 1.00 65.56 203 PHE A N 1
ATOM 1660 C CA . PHE A 1 203 ? 4.264 1.175 -6.381 1.00 65.56 203 PHE A CA 1
ATOM 1661 C C . PHE A 1 203 ? 5.525 0.489 -5.833 1.00 65.56 203 PHE A C 1
ATOM 1663 O O . PHE A 1 203 ? 5.370 -0.516 -5.133 1.00 65.56 203 PHE A O 1
ATOM 1670 N N . PRO A 1 204 ? 6.739 1.038 -6.034 1.00 67.06 204 PRO A N 1
ATOM 1671 C CA . PRO A 1 204 ? 7.080 2.290 -6.717 1.00 67.06 204 PRO A CA 1
ATOM 1672 C C . PRO A 1 204 ? 7.530 2.125 -8.181 1.00 67.06 204 PRO A C 1
ATOM 1674 O O . PRO A 1 204 ? 8.312 2.939 -8.665 1.00 67.06 204 PRO A O 1
ATOM 1677 N N . LEU A 1 205 ? 7.014 1.134 -8.925 1.00 71.81 205 LEU A N 1
ATOM 1678 C CA . LEU A 1 205 ? 7.178 1.105 -10.394 1.00 71.81 205 LEU A CA 1
ATOM 1679 C C . LEU A 1 205 ? 6.505 2.300 -11.086 1.00 71.81 205 LEU A C 1
ATOM 1681 O O . LEU A 1 205 ? 6.816 2.599 -12.237 1.00 71.81 205 LEU A O 1
ATOM 1685 N N . LEU A 1 206 ? 5.604 2.982 -10.375 1.00 74.06 206 LEU A N 1
ATOM 1686 C CA . LEU A 1 206 ? 4.860 4.152 -10.818 1.00 74.06 206 LEU A CA 1
ATOM 1687 C C . LEU A 1 206 ? 5.020 5.318 -9.839 1.00 74.06 206 LEU A C 1
ATOM 1689 O O . LEU A 1 206 ? 5.127 5.073 -8.629 1.00 74.06 206 LEU A O 1
ATOM 1693 N N . PRO A 1 207 ? 4.925 6.576 -10.314 1.00 69.19 207 PRO A N 1
ATOM 1694 C CA . PRO A 1 207 ? 4.867 7.743 -9.442 1.00 69.19 207 PRO A CA 1
ATOM 1695 C C . PRO A 1 207 ? 3.767 7.599 -8.389 1.00 69.19 207 PRO A C 1
ATOM 1697 O O . PRO A 1 207 ? 2.689 7.070 -8.665 1.00 69.19 207 PRO A O 1
ATOM 1700 N N . TYR A 1 208 ? 4.014 8.097 -7.175 1.00 63.28 208 TYR A N 1
ATOM 1701 C CA . TYR A 1 208 ? 3.079 7.939 -6.059 1.00 63.28 208 TYR A CA 1
ATOM 1702 C C . TYR A 1 208 ? 1.649 8.420 -6.392 1.00 63.28 208 TYR A C 1
ATOM 1704 O O . TYR A 1 208 ? 0.685 7.739 -6.034 1.00 63.28 208 TYR A O 1
ATOM 1712 N N . SER A 1 209 ? 1.511 9.542 -7.113 1.00 62.62 209 SER A N 1
ATOM 1713 C CA . SER A 1 209 ? 0.220 10.113 -7.542 1.00 62.62 209 SER A CA 1
ATOM 1714 C C . SER A 1 209 ? -0.656 9.118 -8.308 1.00 62.62 209 SER A C 1
ATOM 1716 O O . SER A 1 209 ? -1.878 9.131 -8.159 1.00 62.62 209 SER A O 1
ATOM 1718 N N . GLU A 1 210 ? -0.033 8.187 -9.028 1.00 64.50 210 GLU A N 1
ATOM 1719 C CA . GLU A 1 210 ? -0.703 7.272 -9.949 1.00 64.50 210 GLU A CA 1
ATOM 1720 C C . GLU A 1 210 ? -1.179 5.975 -9.295 1.00 64.50 210 GLU A C 1
ATOM 1722 O O . GLU A 1 210 ? -1.896 5.182 -9.909 1.00 64.50 210 GLU A O 1
ATOM 1727 N N . ASN A 1 211 ? -0.837 5.745 -8.025 1.00 56.88 211 ASN A N 1
ATOM 1728 C CA . ASN A 1 211 ? -1.192 4.513 -7.315 1.00 56.88 211 ASN A CA 1
ATOM 1729 C C . ASN A 1 211 ? -2.595 4.544 -6.693 1.00 56.88 211 ASN A C 1
ATOM 1731 O O . ASN A 1 211 ? -3.051 3.555 -6.125 1.00 56.88 211 ASN A O 1
ATOM 1735 N N . LEU A 1 212 ? -3.314 5.663 -6.820 1.00 51.34 212 LEU A N 1
ATOM 1736 C CA . LEU A 1 212 ? -4.605 5.884 -6.166 1.00 51.34 212 LEU A CA 1
ATOM 1737 C C . LEU A 1 212 ? -5.818 5.285 -6.903 1.00 51.34 212 LEU A C 1
ATOM 1739 O O . LEU A 1 212 ? -6.940 5.435 -6.403 1.00 51.34 212 LEU A O 1
ATOM 1743 N N . PHE A 1 213 ? -5.619 4.588 -8.027 1.00 43.31 213 PHE A N 1
ATOM 1744 C CA . PHE A 1 213 ? -6.698 4.153 -8.929 1.00 43.31 213 PHE A CA 1
ATOM 1745 C C . PHE A 1 213 ? -6.572 2.707 -9.432 1.00 43.31 213 PHE A C 1
ATOM 1747 O O . PHE A 1 213 ? -6.901 2.427 -10.581 1.00 43.31 213 PHE A O 1
ATOM 1754 N N . VAL A 1 214 ? -6.130 1.772 -8.587 1.00 41.78 214 VAL A N 1
ATOM 1755 C CA . VAL A 1 214 ? -6.414 0.350 -8.845 1.00 41.78 214 VAL A CA 1
ATOM 1756 C C . VAL A 1 214 ? -7.882 0.140 -8.459 1.00 41.78 214 VAL A C 1
ATOM 1758 O O . VAL A 1 214 ? -8.210 0.122 -7.272 1.00 41.78 214 VAL A O 1
ATOM 1761 N N . ARG A 1 215 ? -8.770 0.188 -9.458 1.00 34.91 215 ARG A N 1
ATOM 1762 C CA . ARG A 1 215 ? -10.163 -0.259 -9.337 1.00 34.91 215 ARG A CA 1
ATOM 1763 C C . ARG A 1 215 ? -10.220 -1.754 -9.581 1.00 34.91 215 ARG A C 1
ATOM 1765 O O . ARG A 1 215 ? -9.483 -2.196 -10.488 1.00 34.91 215 ARG A O 1
#

Radius of gyration: 19.27 Å; chains: 1; bounding box: 47×36×50 Å

Secondary structure (DSSP, 8-state):
-PPPP-HHHHHHHHHHHHHHTTS-TTEEEEEEEEEEEEHHHHTSSTTS--SSPPPPSB-TTTHHHHHHHTT--HHHHHHHHHHHHTTS---PBPTTT--B--SSSSPPEEEEEE-HHHHTTPPPBSSSSPPHHHHHHHHHHTTTB-TTT--B--TTT-EEEESS-HHHH--B-STTEEEE-HHHHHHHTTPPPEEEEEEEE-TTTS-GGGGGG--